Protein AF-A0A7K7L7P6-F1 (afdb_monomer)

pLDDT: mean 83.03, std 21.01, range [27.97, 97.69]

Nearest PDB structures (foldseek):
  4c9y-assembly2_B  TM=9.938E-01  e=4.417E-17  Homo sapiens
  4ca0-assembly2_B  TM=9.822E-01  e=4.046E-16  Homo sapiens
  2lyc-assembly1_A  TM=7.416E-01  e=4.344E-07  Caenorhabditis elegans
  2l01-assembly1_B  TM=5.609E-01  e=3.946E-01  Phocaeicola vulgatus ATCC 8482
  7zs9-assembly1_2  TM=3.913E-01  e=2.268E-01  Saccharomyces cerevisiae

Mean predicted aligned error: 15.28 Å

Secondary structure (DSSP, 8-state):
-HHHHHHHHHHHHHHHHHHS--TTSPPPP-----------------------------------PPPPPHHHHHHS-HHHHTT--HHHHHHHHHHHHHHHHHHHHHHHS-GGG--HHHHHHHHHHHHH--GGGTT--EEEHHHHHHH-----SHHHHHHHHHHHHTTSEEEEEETTEEEEEE-

Organism: NCBI:txid75869

Structure (mmCIF, N/CA/C/O backbone):
data_AF-A0A7K7L7P6-F1
#
_entry.id   AF-A0A7K7L7P6-F1
#
loop_
_atom_site.group_PDB
_atom_site.id
_atom_site.type_symbol
_atom_site.label_atom_id
_atom_site.label_alt_id
_atom_site.label_comp_id
_atom_site.label_asym_id
_atom_site.label_entity_id
_atom_site.label_seq_id
_atom_site.pdbx_PDB_ins_code
_atom_site.Cartn_x
_atom_site.Cartn_y
_atom_site.Cartn_z
_atom_site.occupancy
_atom_site.B_iso_or_equiv
_atom_site.auth_seq_id
_atom_site.auth_comp_id
_atom_site.auth_asym_id
_atom_site.auth_atom_id
_atom_site.pdbx_PDB_model_num
ATOM 1 N N . GLN A 1 1 ? -10.669 -6.833 -73.070 1.00 61.66 1 GLN A N 1
ATOM 2 C CA . GLN A 1 1 ? -11.888 -6.367 -72.368 1.00 61.66 1 GLN A CA 1
ATOM 3 C C . GLN A 1 1 ? -11.996 -6.903 -70.938 1.00 61.66 1 GLN A C 1
ATOM 5 O O . GLN A 1 1 ? -12.474 -6.163 -70.093 1.00 61.66 1 GLN A O 1
ATOM 10 N N . GLU A 1 2 ? -11.542 -8.123 -70.623 1.00 71.12 2 GLU A N 1
ATOM 11 C CA . GLU A 1 2 ? -11.641 -8.659 -69.248 1.00 71.12 2 GLU A CA 1
ATOM 12 C C . GLU A 1 2 ? -10.741 -7.953 -68.221 1.00 71.12 2 GLU A C 1
ATOM 14 O O . GLU A 1 2 ? -11.211 -7.625 -67.138 1.00 71.12 2 GLU A O 1
ATOM 19 N N . LEU A 1 3 ? -9.502 -7.613 -68.595 1.00 71.69 3 LEU A N 1
ATOM 20 C CA . LEU A 1 3 ? -8.557 -6.861 -67.747 1.00 71.69 3 LEU A CA 1
ATOM 21 C C . LEU A 1 3 ? -9.074 -5.484 -67.300 1.00 71.69 3 LEU A C 1
ATOM 23 O O . LEU A 1 3 ? -8.732 -5.001 -66.227 1.00 71.69 3 LEU A O 1
ATOM 27 N N . GLN A 1 4 ? -9.900 -4.840 -68.125 1.00 79.38 4 GLN A N 1
ATOM 28 C CA . GLN A 1 4 ? -10.464 -3.532 -67.799 1.00 79.38 4 GLN A CA 1
ATOM 29 C C . GLN A 1 4 ? -11.621 -3.666 -66.801 1.00 79.38 4 GLN A C 1
ATOM 31 O O . GLN A 1 4 ? -11.696 -2.917 -65.834 1.00 79.38 4 GLN A O 1
ATOM 36 N N . LYS A 1 5 ? -12.450 -4.704 -66.968 1.00 82.69 5 LYS A N 1
ATOM 37 C CA . LYS A 1 5 ? -13.540 -5.026 -66.039 1.00 82.69 5 LYS A CA 1
ATOM 38 C C . LYS A 1 5 ? -13.032 -5.471 -64.665 1.00 82.69 5 LYS A C 1
ATOM 40 O O . LYS A 1 5 ? -13.702 -5.207 -63.671 1.00 82.69 5 LYS A O 1
ATOM 45 N N . SER A 1 6 ? -11.885 -6.153 -64.592 1.00 79.88 6 SER A N 1
ATOM 46 C CA . SER A 1 6 ? -11.277 -6.503 -63.302 1.00 79.88 6 SER A CA 1
ATOM 47 C C . SER A 1 6 ? -10.736 -5.263 -62.591 1.00 79.88 6 SER A C 1
ATOM 49 O O . SER A 1 6 ? -11.052 -5.058 -61.428 1.00 79.88 6 SER A O 1
ATOM 51 N N . ALA A 1 7 ? -10.029 -4.383 -63.307 1.00 88.75 7 ALA A N 1
ATOM 52 C CA . ALA A 1 7 ? -9.485 -3.157 -62.724 1.00 88.75 7 ALA A CA 1
ATOM 53 C C . ALA A 1 7 ? -10.579 -2.224 -62.170 1.00 88.75 7 ALA A C 1
ATOM 55 O O . ALA A 1 7 ? -10.426 -1.661 -61.087 1.00 88.75 7 ALA A O 1
ATOM 56 N N . GLU A 1 8 ? -11.703 -2.090 -62.879 1.00 89.44 8 GLU A N 1
ATOM 57 C CA . GLU A 1 8 ? -12.852 -1.296 -62.423 1.00 89.44 8 GLU A CA 1
ATOM 58 C C . GLU A 1 8 ? -13.500 -1.886 -61.161 1.00 89.44 8 GLU A C 1
ATOM 60 O O . GLU A 1 8 ? -13.877 -1.147 -60.247 1.00 89.44 8 GLU A O 1
ATOM 65 N N . ARG A 1 9 ? -13.592 -3.219 -61.077 1.00 86.25 9 ARG A N 1
ATOM 66 C CA . ARG A 1 9 ? -14.125 -3.911 -59.898 1.00 86.25 9 ARG A CA 1
ATOM 67 C C . ARG A 1 9 ? -13.229 -3.702 -58.681 1.00 86.25 9 ARG A C 1
ATOM 69 O O . ARG A 1 9 ? -13.732 -3.311 -57.631 1.00 86.25 9 ARG A O 1
ATOM 76 N N . ASP A 1 10 ? -11.924 -3.881 -58.851 1.00 88.88 10 ASP A N 1
ATOM 77 C CA . ASP A 1 10 ? -10.941 -3.709 -57.780 1.00 88.88 10 ASP A CA 1
ATOM 78 C C . ASP A 1 10 ? -10.928 -2.256 -57.274 1.00 88.88 10 ASP A C 1
ATOM 80 O O . ASP A 1 10 ? -10.823 -1.996 -56.074 1.00 88.88 10 ASP A O 1
ATOM 84 N N . GLN A 1 11 ? -11.100 -1.282 -58.177 1.00 90.19 11 GLN A N 1
ATOM 85 C CA . GLN A 1 11 ? -11.196 0.130 -57.810 1.00 90.19 11 GLN A CA 1
ATOM 86 C C . GLN A 1 11 ? -12.472 0.437 -57.015 1.00 90.19 11 GLN A C 1
ATOM 88 O O . GLN A 1 11 ? -12.417 1.178 -56.029 1.00 90.19 11 GLN A O 1
ATOM 93 N N . SER A 1 12 ? -13.608 -0.130 -57.426 1.00 88.44 12 SER A N 1
ATOM 94 C CA . SER A 1 12 ? -14.882 0.026 -56.720 1.00 88.44 12 SER A CA 1
ATOM 95 C C . SER A 1 12 ? -14.831 -0.602 -55.323 1.00 88.44 12 SER A C 1
ATOM 97 O O . SER A 1 12 ? -15.249 0.022 -54.346 1.00 88.44 12 SER A O 1
ATOM 99 N N . GLU A 1 13 ? -14.233 -1.787 -55.197 1.00 91.38 13 GLU A N 1
ATOM 100 C CA . GLU A 1 13 ? -14.046 -2.467 -53.914 1.00 91.38 13 GLU A CA 1
ATOM 101 C C . GLU A 1 13 ? -13.122 -1.672 -52.978 1.00 91.38 13 GLU A C 1
ATOM 103 O O . GLU A 1 13 ? -13.439 -1.460 -51.804 1.00 91.38 13 GLU A O 1
ATOM 108 N N . ALA A 1 14 ? -12.021 -1.132 -53.509 1.00 89.12 14 ALA A N 1
ATOM 109 C CA . ALA A 1 14 ? -11.112 -0.284 -52.746 1.00 89.12 14 ALA A CA 1
ATOM 110 C C . ALA A 1 14 ? -11.791 1.000 -52.235 1.00 89.12 14 ALA A C 1
ATOM 112 O O . ALA A 1 14 ? -11.499 1.445 -51.123 1.00 89.12 14 ALA A O 1
ATOM 113 N N . GLN A 1 15 ? -12.696 1.605 -53.011 1.00 89.75 15 GLN A N 1
ATOM 114 C CA . GLN A 1 15 ? -13.475 2.765 -52.561 1.00 89.75 15 GLN A CA 1
ATOM 115 C C . GLN A 1 15 ? -14.450 2.386 -51.442 1.00 89.75 15 GLN A C 1
ATOM 117 O O . GLN A 1 15 ? -14.442 3.025 -50.389 1.00 89.75 15 GLN A O 1
ATOM 122 N N . HIS A 1 16 ? -15.199 1.297 -51.615 1.00 92.75 16 HIS A N 1
ATOM 123 C CA . HIS A 1 16 ? -16.165 0.821 -50.626 1.00 92.75 16 HIS A CA 1
ATOM 124 C C . HIS A 1 16 ? -15.517 0.538 -49.260 1.00 92.75 16 HIS A C 1
ATOM 126 O O . HIS A 1 16 ? -16.044 0.934 -48.217 1.00 92.75 16 HIS A O 1
ATOM 132 N N . LEU A 1 17 ? -14.338 -0.092 -49.248 1.00 86.62 17 LEU A N 1
ATOM 133 C CA . LEU A 1 17 ? -13.592 -0.362 -48.015 1.00 86.62 17 LEU A CA 1
ATOM 134 C C . LEU A 1 17 ? -13.078 0.914 -47.335 1.00 86.62 17 LEU A C 1
ATOM 136 O O . LEU A 1 17 ? -13.006 0.959 -46.109 1.00 86.62 17 LEU A O 1
ATOM 140 N N . ARG A 1 18 ? -12.734 1.957 -48.105 1.00 81.38 18 ARG A N 1
ATOM 141 C CA . ARG A 1 18 ? -12.290 3.251 -47.552 1.00 81.38 18 ARG A CA 1
ATOM 142 C C . ARG A 1 18 ? -13.424 4.024 -46.892 1.00 81.38 18 ARG A C 1
ATOM 144 O O . ARG A 1 18 ? -13.173 4.737 -45.925 1.00 81.38 18 ARG A O 1
ATOM 151 N N . GLU A 1 19 ? -14.639 3.891 -47.406 1.00 85.31 19 GLU A N 1
ATOM 152 C CA . GLU A 1 19 ? -15.820 4.582 -46.882 1.00 85.31 19 GLU A CA 1
ATOM 153 C C . GLU A 1 19 ? -16.427 3.865 -45.666 1.00 85.31 19 GLU A C 1
ATOM 155 O O . GLU A 1 19 ? -17.005 4.515 -44.799 1.00 85.31 19 GLU A O 1
ATOM 160 N N . ASN A 1 20 ? -16.219 2.549 -45.541 1.00 85.88 20 ASN A N 1
ATOM 161 C CA . ASN A 1 20 ? -16.803 1.712 -44.485 1.00 85.88 20 ASN A CA 1
ATOM 162 C C . ASN A 1 20 ? -15.789 1.271 -43.412 1.00 85.88 20 ASN A C 1
ATOM 164 O O . ASN A 1 20 ? -15.851 0.149 -42.906 1.00 85.88 20 ASN A O 1
ATOM 168 N N . ILE A 1 21 ? -14.840 2.138 -43.047 1.00 82.12 21 ILE A N 1
ATOM 169 C CA . ILE A 1 21 ? -13.850 1.824 -42.004 1.00 82.12 21 ILE A CA 1
ATOM 170 C C . ILE A 1 21 ? -14.504 1.912 -40.609 1.00 82.12 21 ILE A C 1
ATOM 172 O O . ILE A 1 21 ? -14.996 2.980 -40.234 1.00 82.12 21 ILE A O 1
ATOM 176 N N . PRO A 1 22 ? -14.469 0.844 -39.788 1.00 79.44 22 PRO A N 1
ATOM 177 C CA . PRO A 1 22 ? -15.046 0.867 -38.446 1.00 79.44 22 PRO A CA 1
ATOM 178 C C . PRO A 1 22 ? -14.344 1.853 -37.501 1.00 79.44 22 PRO A C 1
ATOM 180 O O . PRO A 1 22 ? -13.117 1.933 -37.451 1.00 79.44 22 PRO A O 1
ATOM 183 N N . LEU A 1 23 ? -15.127 2.543 -36.665 1.00 71.31 23 LEU A N 1
ATOM 184 C CA . LEU A 1 23 ? -14.662 3.616 -35.765 1.00 71.31 23 LEU A CA 1
ATOM 185 C C . LEU A 1 23 ? -13.658 3.176 -34.680 1.00 71.31 23 LEU A C 1
ATOM 187 O O . LEU A 1 23 ? -13.043 4.023 -34.037 1.00 71.31 23 LEU A O 1
ATOM 191 N N . HIS A 1 24 ? -13.487 1.871 -34.473 1.00 75.38 24 HIS A N 1
ATOM 192 C CA . HIS A 1 24 ? -12.578 1.288 -33.483 1.00 75.38 24 HIS A CA 1
ATOM 193 C C . HIS A 1 24 ? -11.243 0.812 -34.083 1.00 75.38 24 HIS A C 1
ATOM 195 O O . HIS A 1 24 ? -10.405 0.289 -33.349 1.00 75.38 24 HIS A O 1
ATOM 201 N N . LEU A 1 25 ? -11.020 0.989 -35.394 1.00 72.56 25 LEU A N 1
ATOM 202 C CA . LEU A 1 25 ? -9.722 0.708 -36.005 1.00 72.56 25 LEU A CA 1
ATOM 203 C C . LEU A 1 25 ? -8.745 1.887 -35.814 1.00 72.56 25 LEU A C 1
ATOM 205 O O . LEU A 1 25 ? -9.123 3.048 -36.002 1.00 72.56 25 LEU A O 1
ATOM 209 N N . PRO A 1 26 ? -7.465 1.622 -35.491 1.00 65.19 26 PRO A N 1
ATOM 210 C CA . PRO A 1 26 ? -6.442 2.659 -35.423 1.00 65.19 26 PRO A CA 1
ATOM 211 C C . PRO A 1 26 ? -6.236 3.303 -36.803 1.00 65.19 26 PRO A C 1
ATOM 213 O O . PRO A 1 26 ? -6.001 2.617 -37.798 1.00 65.19 26 PRO A O 1
ATOM 216 N N . LYS A 1 27 ? -6.333 4.637 -36.869 1.00 66.94 27 LYS A N 1
ATOM 217 C CA . LYS A 1 27 ? -6.204 5.401 -38.120 1.00 66.94 27 LYS A CA 1
ATOM 218 C C . LYS A 1 27 ? -4.798 5.216 -38.715 1.00 66.94 27 LYS A C 1
ATOM 220 O O . LYS A 1 27 ? -3.824 5.478 -38.007 1.00 66.94 27 LYS A O 1
ATOM 225 N N . PRO A 1 28 ? -4.659 4.836 -40.000 1.00 52.44 28 PRO A N 1
ATOM 226 C CA . PRO A 1 28 ? -3.357 4.779 -40.650 1.00 52.44 28 PRO A CA 1
ATOM 227 C C . PRO A 1 28 ? -2.778 6.191 -40.777 1.00 52.44 28 PRO A C 1
ATOM 229 O O . PRO A 1 28 ? -3.335 7.054 -41.459 1.00 52.44 28 PRO A O 1
ATOM 232 N N . THR A 1 29 ? -1.654 6.439 -40.114 1.00 48.66 29 THR A N 1
ATOM 233 C CA . THR A 1 29 ? -0.853 7.650 -40.302 1.00 48.66 29 THR A CA 1
ATOM 234 C C . THR A 1 29 ? -0.327 7.660 -41.737 1.00 48.66 29 THR A C 1
ATOM 236 O O . THR A 1 29 ? 0.337 6.713 -42.151 1.00 48.66 29 THR A O 1
ATOM 239 N N . ARG A 1 30 ? -0.614 8.724 -42.501 1.00 53.72 30 ARG A N 1
ATOM 240 C CA . ARG A 1 30 ? -0.043 8.984 -43.836 1.00 53.72 30 ARG A CA 1
ATOM 241 C C . ARG A 1 30 ? 1.484 9.113 -43.732 1.00 53.72 30 ARG A C 1
ATOM 243 O O . ARG A 1 30 ? 2.027 10.201 -43.598 1.00 53.72 30 ARG A O 1
ATOM 250 N N . SER A 1 31 ? 2.173 7.991 -43.786 1.00 50.47 31 SER A N 1
ATOM 251 C CA . SER A 1 31 ? 3.588 7.883 -44.109 1.00 50.47 31 SER A CA 1
ATOM 252 C C . SER A 1 31 ? 3.681 6.739 -45.107 1.00 50.47 31 SER A C 1
ATOM 254 O O . SER A 1 31 ? 2.950 5.765 -44.954 1.00 50.47 31 SER A O 1
ATOM 256 N N . CYS A 1 32 ? 4.544 6.861 -46.112 1.00 35.28 32 CYS A N 1
ATOM 257 C CA . CYS A 1 32 ? 4.649 6.008 -47.307 1.00 35.28 32 CYS A CA 1
ATOM 258 C C . CYS A 1 32 ? 3.800 6.468 -48.510 1.00 35.28 32 CYS A C 1
ATOM 260 O O . CYS A 1 32 ? 2.905 5.767 -48.970 1.00 35.28 32 CYS A O 1
ATOM 262 N N . ILE A 1 33 ? 4.156 7.615 -49.094 1.00 37.44 33 ILE A N 1
ATOM 263 C CA . ILE A 1 33 ? 4.265 7.684 -50.558 1.00 37.44 33 ILE A CA 1
ATOM 264 C C . ILE A 1 33 ? 5.734 7.990 -50.839 1.00 37.44 33 ILE A C 1
ATOM 266 O O . ILE A 1 33 ? 6.186 9.117 -50.664 1.00 37.44 33 ILE A O 1
ATOM 270 N N . ALA A 1 34 ? 6.488 6.950 -51.188 1.00 39.81 34 ALA A N 1
ATOM 271 C CA . ALA A 1 34 ? 7.803 7.078 -51.792 1.00 39.81 34 ALA A CA 1
ATOM 272 C C . ALA A 1 34 ? 7.630 6.960 -53.312 1.00 39.81 34 ALA A C 1
ATOM 274 O O . ALA A 1 34 ? 7.117 5.957 -53.803 1.00 39.81 34 ALA A O 1
ATOM 275 N N . GLY A 1 35 ? 8.065 7.992 -54.031 1.00 30.09 35 GLY A N 1
ATOM 276 C CA . GLY A 1 35 ? 8.330 8.007 -55.469 1.00 30.09 35 GLY A CA 1
ATOM 277 C C . GLY A 1 35 ? 9.543 8.923 -55.727 1.00 30.09 35 GLY A C 1
ATOM 278 O O . GLY A 1 35 ? 9.744 9.846 -54.936 1.00 30.09 35 GLY A O 1
ATOM 279 N N . PRO A 1 36 ? 10.405 8.647 -56.726 1.00 43.25 36 PRO A N 1
ATOM 280 C CA . PRO A 1 36 ? 11.837 8.943 -56.632 1.00 43.25 36 PRO A CA 1
ATOM 281 C C . PRO A 1 36 ? 12.323 10.181 -57.416 1.00 43.25 36 PRO A C 1
ATOM 283 O O . PRO A 1 36 ? 11.676 10.632 -58.354 1.00 43.25 36 PRO A O 1
ATOM 286 N N . ALA A 1 37 ? 13.559 10.580 -57.077 1.00 29.70 37 ALA A N 1
ATOM 287 C CA . ALA A 1 37 ? 14.566 11.303 -57.875 1.00 29.70 37 ALA A CA 1
ATOM 288 C C . ALA A 1 37 ? 14.512 12.845 -57.976 1.00 29.70 37 ALA A C 1
ATOM 290 O O . ALA A 1 37 ? 13.698 13.408 -58.692 1.00 29.70 37 ALA A O 1
ATOM 291 N N . ALA A 1 38 ? 15.522 13.501 -57.383 1.00 30.23 38 ALA A N 1
ATOM 292 C CA . ALA A 1 38 ? 16.401 14.473 -58.055 1.00 30.23 38 ALA A CA 1
ATOM 293 C C . ALA A 1 38 ? 17.599 14.814 -57.144 1.00 30.23 38 ALA A C 1
ATOM 295 O O . ALA A 1 38 ? 17.430 15.131 -55.969 1.00 30.23 38 ALA A O 1
ATOM 296 N N . LYS A 1 39 ? 18.814 14.707 -57.689 1.00 31.75 39 LYS A N 1
ATOM 297 C CA . LYS A 1 39 ? 20.073 15.137 -57.065 1.00 31.75 39 LYS A CA 1
ATOM 298 C C . LYS A 1 39 ? 20.192 16.662 -57.145 1.00 31.75 39 LYS A C 1
ATOM 300 O O . LYS A 1 39 ? 19.868 17.214 -58.190 1.00 31.75 39 LYS A O 1
ATOM 305 N N . SER A 1 40 ? 20.771 17.292 -56.124 1.00 29.98 40 SER A N 1
ATOM 306 C CA . SER A 1 40 ? 21.719 18.394 -56.325 1.00 29.98 40 SER A CA 1
ATOM 307 C C . SER A 1 40 ? 22.577 18.581 -55.075 1.00 29.98 40 SER A C 1
ATOM 309 O O . SER A 1 40 ? 22.069 18.638 -53.957 1.00 29.98 40 SER A O 1
ATOM 311 N N . GLU A 1 41 ? 23.885 18.598 -55.300 1.00 28.75 41 GLU A N 1
ATOM 312 C CA . GLU A 1 41 ? 24.940 18.963 -54.357 1.00 28.75 41 GLU A CA 1
ATOM 313 C C . GLU A 1 41 ? 24.833 20.462 -54.016 1.00 28.75 41 GLU A C 1
ATOM 315 O O . GLU A 1 41 ? 24.456 21.243 -54.888 1.00 28.75 41 GLU A O 1
ATOM 320 N N . ASP A 1 42 ? 25.126 20.871 -52.775 1.00 27.97 42 ASP A N 1
ATOM 321 C CA . ASP A 1 42 ? 26.335 21.652 -52.446 1.00 27.97 42 ASP A CA 1
ATOM 322 C C . ASP A 1 42 ? 26.352 22.164 -50.978 1.00 27.97 42 ASP A C 1
ATOM 324 O O . ASP A 1 42 ? 25.345 22.580 -50.412 1.00 27.97 42 ASP A O 1
ATOM 328 N N . GLN A 1 43 ? 27.550 22.071 -50.396 1.00 31.91 43 GLN A N 1
ATOM 329 C CA . GLN A 1 43 ? 28.199 22.777 -49.274 1.00 31.91 43 GLN A CA 1
ATOM 330 C C . GLN A 1 43 ? 27.479 23.261 -47.983 1.00 31.91 43 GLN A C 1
ATOM 332 O O . GLN A 1 43 ? 26.721 24.221 -47.936 1.00 31.91 43 GLN A O 1
ATOM 337 N N . THR A 1 44 ? 27.963 22.682 -46.873 1.00 28.22 44 THR A N 1
ATOM 338 C CA . THR A 1 44 ? 28.693 23.332 -45.755 1.00 28.22 44 THR A CA 1
ATOM 339 C C . THR A 1 44 ? 28.148 24.621 -45.114 1.00 28.22 44 THR A C 1
ATOM 341 O O . THR A 1 44 ? 28.460 25.721 -45.553 1.00 28.22 44 THR A O 1
ATOM 344 N N . LYS A 1 45 ? 27.587 24.501 -43.900 1.00 29.67 45 LYS A N 1
ATOM 345 C CA . LYS A 1 45 ? 28.163 25.101 -42.673 1.00 29.67 45 LYS A CA 1
ATOM 346 C C . LYS A 1 45 ? 27.388 24.673 -41.427 1.00 29.67 45 LYS A C 1
ATOM 348 O O . LYS A 1 45 ? 26.164 24.663 -41.404 1.00 29.67 45 LYS A O 1
ATOM 353 N N . ALA A 1 46 ? 28.149 24.332 -40.393 1.00 41.00 46 ALA A N 1
ATOM 354 C CA . ALA A 1 46 ? 27.672 23.985 -39.067 1.00 41.00 46 ALA A CA 1
ATOM 355 C C . ALA A 1 46 ? 26.831 25.114 -38.450 1.00 41.00 46 ALA A C 1
ATOM 357 O O . ALA A 1 46 ? 27.322 26.224 -38.248 1.00 41.00 46 ALA A O 1
ATOM 358 N N . ALA A 1 47 ? 25.591 24.786 -38.107 1.00 33.75 47 ALA A N 1
ATOM 359 C CA . ALA A 1 47 ? 24.807 25.463 -37.092 1.00 33.75 47 ALA A CA 1
ATOM 360 C C . ALA A 1 47 ? 24.021 24.380 -36.341 1.00 33.75 47 ALA A C 1
ATOM 362 O O . ALA A 1 47 ? 23.349 23.548 -36.951 1.00 33.75 47 ALA A O 1
ATOM 363 N N . GLU A 1 48 ? 24.205 24.353 -35.025 1.00 40.22 48 GLU A N 1
ATOM 364 C CA . GLU A 1 48 ? 23.471 23.545 -34.049 1.00 40.22 48 GLU A CA 1
ATOM 365 C C . GLU A 1 48 ? 21.967 23.477 -34.377 1.00 40.22 48 GLU A C 1
ATOM 367 O O . GLU A 1 48 ? 21.330 24.529 -34.469 1.00 40.22 48 GLU A O 1
ATOM 372 N N . PRO A 1 49 ? 21.352 22.286 -34.512 1.00 32.88 49 PRO A N 1
ATOM 373 C CA . PRO A 1 49 ? 19.910 22.193 -34.468 1.00 32.88 49 PRO A CA 1
ATOM 374 C C . PRO A 1 49 ? 19.494 22.065 -33.006 1.00 32.88 49 PRO A C 1
ATOM 376 O O . PRO A 1 49 ? 19.816 21.097 -32.310 1.00 32.88 49 PRO A O 1
ATOM 379 N N . GLU A 1 50 ? 18.772 23.088 -32.569 1.00 36.84 50 GLU A N 1
ATOM 380 C CA . GLU A 1 50 ? 18.061 23.157 -31.310 1.00 36.84 50 GLU A CA 1
ATOM 381 C C . GLU A 1 50 ? 17.431 21.816 -30.936 1.00 36.84 50 GLU A C 1
ATOM 383 O O . GLU A 1 50 ? 16.763 21.141 -31.726 1.00 36.84 50 GLU A O 1
ATOM 388 N N . HIS A 1 51 ? 17.661 21.446 -29.681 1.00 39.19 51 HIS A N 1
ATOM 389 C CA . HIS A 1 51 ? 17.171 20.240 -29.051 1.00 39.19 51 HIS A CA 1
ATOM 390 C C . HIS A 1 51 ? 15.633 20.228 -29.100 1.00 39.19 51 HIS A C 1
ATOM 392 O O . HIS A 1 51 ? 14.955 20.744 -28.209 1.00 39.19 51 HIS A O 1
ATOM 398 N N . ALA A 1 52 ? 15.078 19.631 -30.157 1.00 42.44 52 ALA A N 1
ATOM 399 C CA . ALA A 1 52 ? 13.649 19.431 -30.319 1.00 42.44 52 ALA A CA 1
ATOM 400 C C . ALA A 1 52 ? 13.114 18.722 -29.069 1.00 42.44 52 ALA A C 1
ATOM 402 O O . ALA A 1 52 ? 13.487 17.587 -28.741 1.00 42.44 52 ALA A O 1
ATOM 403 N N . LYS A 1 53 ? 12.283 19.455 -28.326 1.00 49.28 53 LYS A N 1
ATOM 404 C CA . LYS A 1 53 ? 11.636 19.013 -27.096 1.00 49.28 53 LYS A CA 1
ATOM 405 C C . LYS A 1 53 ? 10.873 17.726 -27.401 1.00 49.28 53 LYS A C 1
ATOM 407 O O . LYS A 1 53 ? 9.885 17.731 -28.130 1.00 49.28 53 LYS A O 1
ATOM 412 N N . LYS A 1 54 ? 11.361 16.612 -26.846 1.00 50.34 54 LYS A N 1
ATOM 413 C CA . LYS A 1 54 ? 10.640 15.333 -26.815 1.00 50.34 54 LYS A CA 1
ATOM 414 C C . LYS A 1 54 ? 9.236 15.582 -26.249 1.00 50.34 54 LYS A C 1
ATOM 416 O O . LYS A 1 54 ? 9.125 16.369 -25.307 1.00 50.34 54 LYS A O 1
ATOM 421 N N . PRO A 1 55 ? 8.193 14.910 -26.769 1.00 42.97 55 PRO A N 1
ATOM 422 C CA . PRO A 1 55 ? 6.846 15.074 -26.249 1.00 42.97 55 PRO A CA 1
ATOM 423 C C . PRO A 1 55 ? 6.872 14.731 -24.762 1.00 42.97 55 PRO A C 1
ATOM 425 O O . PRO A 1 55 ? 7.399 13.683 -24.367 1.00 42.97 55 PRO A O 1
ATOM 428 N N . ALA A 1 56 ? 6.386 15.666 -23.944 1.00 48.72 56 ALA A N 1
ATOM 429 C CA . ALA A 1 56 ? 6.237 15.483 -22.514 1.00 48.72 56 ALA A CA 1
ATOM 430 C C . ALA A 1 56 ? 5.453 14.186 -22.310 1.00 48.72 56 ALA A C 1
ATOM 432 O O . ALA A 1 56 ? 4.305 14.074 -22.733 1.00 48.72 56 ALA A O 1
ATOM 433 N N . LYS A 1 57 ? 6.113 13.167 -21.752 1.00 58.66 57 LYS A N 1
ATOM 434 C CA . LYS A 1 57 ? 5.441 11.921 -21.401 1.00 58.66 57 LYS A CA 1
ATOM 435 C C . LYS A 1 57 ? 4.330 12.292 -20.440 1.00 58.66 57 LYS A C 1
ATOM 437 O O . LYS A 1 57 ? 4.624 12.844 -19.381 1.00 58.66 57 LYS A O 1
ATOM 442 N N . GLU A 1 58 ? 3.096 11.997 -20.823 1.00 53.41 58 GLU A N 1
ATOM 443 C CA . GLU A 1 58 ? 1.963 12.094 -19.917 1.00 53.41 58 GLU A CA 1
ATOM 444 C C . GLU A 1 58 ? 2.338 11.411 -18.594 1.00 53.41 58 GLU A C 1
ATOM 446 O O . GLU A 1 58 ? 2.950 10.329 -18.613 1.00 53.41 58 GLU A O 1
ATOM 451 N N . PRO A 1 59 ? 2.069 12.054 -17.445 1.00 58.34 59 PRO A N 1
ATOM 452 C CA . PRO A 1 59 ? 2.377 11.470 -16.155 1.00 58.34 59 PRO A CA 1
ATOM 453 C C . PRO A 1 59 ? 1.583 10.172 -16.039 1.00 58.34 59 PRO A C 1
ATOM 455 O O . PRO A 1 59 ? 0.360 10.176 -15.931 1.00 58.34 59 PRO A O 1
ATOM 458 N N . ARG A 1 60 ? 2.287 9.040 -16.118 1.00 76.75 60 ARG A N 1
ATOM 459 C CA . ARG A 1 60 ? 1.674 7.726 -15.948 1.00 76.75 60 ARG A CA 1
ATOM 460 C C . ARG A 1 60 ? 1.109 7.664 -14.535 1.00 76.75 60 ARG A C 1
ATOM 462 O O . ARG A 1 60 ? 1.877 7.669 -13.573 1.00 76.75 60 ARG A O 1
ATOM 469 N N . PHE A 1 61 ? -0.216 7.648 -14.442 1.00 85.94 61 PHE A N 1
ATOM 470 C CA . PHE A 1 61 ? -0.941 7.626 -13.181 1.00 85.94 61 PHE A CA 1
ATOM 471 C C . PHE A 1 61 ? -0.577 6.369 -12.381 1.00 85.94 61 PHE A C 1
ATOM 473 O O . PHE A 1 61 ? -0.526 5.266 -12.931 1.00 85.94 61 PHE A O 1
ATOM 480 N N . ILE A 1 62 ? -0.295 6.549 -11.092 1.00 91.31 62 ILE A N 1
ATOM 481 C CA . ILE A 1 62 ? -0.051 5.465 -10.141 1.00 91.31 62 ILE A CA 1
ATOM 482 C C . ILE A 1 62 ? -1.219 5.487 -9.163 1.00 91.31 62 ILE A C 1
ATOM 484 O O . ILE A 1 62 ? -1.497 6.524 -8.568 1.00 91.31 62 ILE A O 1
ATOM 488 N N . LYS A 1 63 ? -1.910 4.356 -9.019 1.00 92.12 63 LYS A N 1
ATOM 489 C CA . LYS A 1 63 ? -3.017 4.237 -8.071 1.00 92.12 63 LYS A CA 1
ATOM 490 C C . LYS A 1 63 ? -2.476 4.206 -6.643 1.00 92.12 63 LYS A C 1
ATOM 492 O O . LYS A 1 63 ? -1.568 3.435 -6.341 1.00 92.12 63 LYS A O 1
ATOM 497 N N . GLU A 1 64 ? -3.070 5.011 -5.775 1.00 94.75 64 GLU A N 1
ATOM 498 C CA . GLU A 1 64 ? -2.744 5.096 -4.352 1.00 94.75 64 GLU A CA 1
ATOM 499 C C . GLU A 1 64 ? -3.987 4.780 -3.518 1.00 94.75 64 GLU A C 1
ATOM 501 O O . GLU A 1 64 ? -5.105 5.111 -3.913 1.00 94.75 64 GLU A O 1
ATOM 506 N N . ALA A 1 65 ? -3.798 4.149 -2.358 1.00 93.94 65 ALA A N 1
ATOM 507 C CA . ALA A 1 65 ? -4.881 3.912 -1.417 1.00 93.94 65 ALA A CA 1
ATOM 508 C C . ALA A 1 65 ? -5.275 5.234 -0.750 1.00 93.94 65 ALA A C 1
ATOM 510 O O . ALA A 1 65 ? -4.430 5.936 -0.187 1.00 93.94 65 ALA A O 1
ATOM 511 N N . SER A 1 66 ? -6.565 5.562 -0.757 1.00 95.81 66 SER A N 1
ATOM 512 C CA . SER A 1 66 ? -7.070 6.696 0.016 1.00 95.81 66 SER A CA 1
ATOM 513 C C . SER A 1 66 ? -6.867 6.458 1.511 1.00 95.81 66 SER A C 1
ATOM 515 O O . SER A 1 66 ? -7.011 5.333 2.000 1.00 95.81 66 SER A O 1
ATOM 517 N N . LEU A 1 67 ? -6.577 7.528 2.252 1.00 96.62 67 LEU A N 1
ATOM 518 C CA . LEU A 1 67 ? -6.554 7.472 3.711 1.00 96.62 67 LEU A CA 1
ATOM 519 C C . LEU A 1 67 ? -7.931 7.052 4.246 1.00 96.62 67 LEU A C 1
ATOM 521 O O . LEU A 1 67 ? -8.958 7.209 3.578 1.00 96.62 67 LEU A O 1
ATOM 525 N N . ILE A 1 68 ? -7.933 6.469 5.437 1.00 96.69 68 ILE A N 1
ATOM 526 C CA . ILE A 1 68 ? -9.153 6.177 6.183 1.00 96.69 68 ILE A CA 1
ATOM 527 C C . ILE A 1 68 ? -9.635 7.484 6.801 1.00 96.69 68 ILE A C 1
ATOM 529 O O . ILE A 1 68 ? -8.815 8.205 7.371 1.00 96.69 68 ILE A O 1
ATOM 533 N N . THR A 1 69 ? -10.926 7.789 6.682 1.00 97.31 69 THR A N 1
ATOM 534 C CA . THR A 1 69 ? -11.539 8.955 7.336 1.00 97.31 69 THR A CA 1
ATOM 535 C C . THR A 1 69 ? -11.903 8.653 8.790 1.00 97.31 69 THR A C 1
ATOM 537 O O . THR A 1 69 ? -11.903 7.496 9.223 1.00 97.31 69 THR A O 1
ATOM 540 N N . THR A 1 70 ? -12.195 9.687 9.580 1.00 96.06 70 THR A N 1
ATOM 541 C CA . THR A 1 70 ? -12.593 9.513 10.984 1.00 96.06 70 THR A CA 1
ATOM 542 C C . THR A 1 70 ? -13.860 8.664 11.093 1.00 96.06 70 THR A C 1
ATOM 544 O O . THR A 1 70 ? -13.920 7.754 11.915 1.00 96.06 70 THR A O 1
ATOM 547 N N . GLU A 1 71 ? -14.827 8.884 10.204 1.00 96.56 71 GLU A N 1
ATOM 548 C CA . GLU A 1 71 ? -16.102 8.163 10.165 1.00 96.56 71 GLU A CA 1
ATOM 549 C C . GLU A 1 71 ? -15.888 6.680 9.830 1.00 96.56 71 GLU A C 1
ATOM 551 O O . GLU A 1 71 ? -16.427 5.792 10.495 1.00 96.56 71 GLU A O 1
ATOM 556 N N . GLU A 1 72 ? -15.043 6.392 8.834 1.00 96.19 72 GLU A N 1
ATOM 557 C CA . GLU A 1 72 ? -14.666 5.020 8.493 1.00 96.19 72 GLU A CA 1
ATOM 558 C C . GLU A 1 72 ? -13.965 4.340 9.674 1.00 96.19 72 GLU A C 1
ATOM 560 O O . GLU A 1 72 ? -14.306 3.209 10.015 1.00 96.19 72 GLU A O 1
ATOM 565 N N . PHE A 1 73 ? -13.030 5.020 10.344 1.00 96.31 73 PHE A N 1
ATOM 566 C CA . PHE A 1 73 ? -12.336 4.482 11.516 1.00 96.31 73 PHE A CA 1
ATOM 567 C C . PHE A 1 73 ? -13.290 4.188 12.682 1.00 96.31 73 PHE A C 1
ATOM 569 O O . PHE A 1 73 ? -13.176 3.147 13.342 1.00 96.31 73 PHE A O 1
ATOM 576 N N . GLU A 1 74 ? -14.251 5.069 12.940 1.00 95.31 74 GLU A N 1
ATOM 577 C CA . GLU A 1 74 ? -15.269 4.859 13.967 1.00 95.31 74 GLU A CA 1
ATOM 578 C C . GLU A 1 74 ? -16.146 3.646 13.649 1.00 95.31 74 GLU A C 1
ATOM 580 O O . GLU A 1 74 ? -16.384 2.833 14.547 1.00 95.31 74 GLU A O 1
ATOM 585 N N . SER A 1 75 ? -16.497 3.450 12.373 1.00 95.81 75 SER A N 1
ATOM 586 C CA . SER A 1 75 ? -17.290 2.306 11.908 1.00 95.81 75 SER A CA 1
ATOM 587 C C . SER A 1 75 ? -16.586 0.946 12.039 1.00 95.81 75 SER A C 1
ATOM 589 O O . SER A 1 75 ? -17.257 -0.082 12.156 1.00 95.81 75 SER A O 1
ATOM 591 N N . VAL A 1 76 ? -15.243 0.910 12.080 1.00 95.75 76 VAL A N 1
ATOM 592 C CA . VAL A 1 76 ? -14.493 -0.348 12.247 1.00 95.75 76 VAL A CA 1
ATOM 593 C C . VAL A 1 76 ? -14.848 -0.996 13.596 1.00 95.75 76 VAL A C 1
ATOM 595 O O . VAL A 1 76 ? -14.741 -0.337 14.636 1.00 95.75 76 VAL A O 1
ATOM 598 N N . PRO A 1 77 ? -15.170 -2.303 13.645 1.00 96.38 77 PRO A N 1
ATOM 599 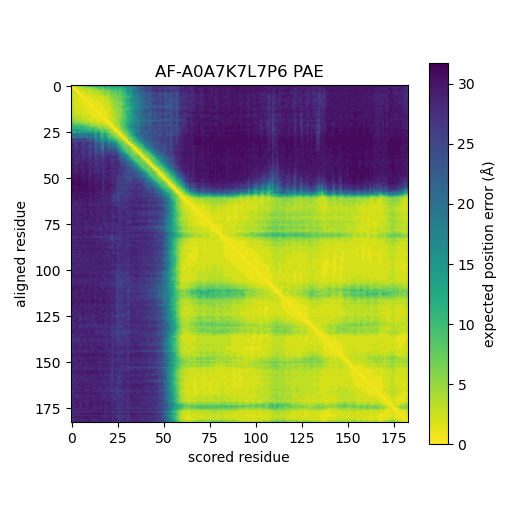C CA . PRO A 1 77 ? -15.466 -2.987 14.899 1.00 96.38 77 PRO A CA 1
ATOM 600 C C . PRO A 1 77 ? -14.330 -2.909 15.932 1.00 96.38 77 PRO A C 1
ATOM 602 O O . PRO A 1 77 ? -13.148 -3.074 15.611 1.00 96.38 77 PRO A O 1
ATOM 605 N N . ALA A 1 78 ? -14.684 -2.730 17.209 1.00 94.50 78 ALA A N 1
ATOM 606 C CA . ALA A 1 78 ? -13.719 -2.554 18.301 1.00 94.50 78 ALA A CA 1
ATOM 607 C C . ALA A 1 78 ? -12.710 -3.713 18.424 1.00 94.50 78 ALA A C 1
ATOM 609 O O . ALA A 1 78 ? -11.528 -3.478 18.679 1.00 94.50 78 ALA A O 1
ATOM 610 N N . TYR A 1 79 ? -13.143 -4.954 18.175 1.00 94.44 79 TYR A N 1
ATOM 611 C CA . TYR A 1 79 ? -12.261 -6.124 18.217 1.00 94.44 79 TYR A CA 1
ATOM 612 C C . TYR A 1 79 ? -11.183 -6.107 17.116 1.00 94.44 79 TYR A C 1
ATOM 614 O O . TYR A 1 79 ? -10.119 -6.694 17.304 1.00 94.44 79 TYR A O 1
ATOM 622 N N . MET A 1 80 ? -11.427 -5.427 15.986 1.00 93.75 80 MET A N 1
ATOM 623 C CA . MET A 1 80 ? -10.435 -5.251 14.918 1.00 93.75 80 MET A CA 1
ATOM 624 C C . MET A 1 80 ? -9.458 -4.124 15.249 1.00 93.75 80 MET A C 1
ATOM 626 O O . MET A 1 80 ? -8.252 -4.289 15.071 1.00 93.75 80 MET A O 1
ATOM 630 N N . LYS A 1 81 ? -9.972 -2.999 15.770 1.00 93.00 81 LYS A N 1
ATOM 631 C CA . LYS A 1 81 ? -9.158 -1.843 16.179 1.00 93.00 81 LYS A CA 1
ATOM 632 C C . LYS A 1 81 ? -8.197 -2.203 17.309 1.00 93.00 81 LYS A C 1
ATOM 634 O O . LYS A 1 81 ? -7.014 -1.862 17.266 1.00 93.00 81 LYS A O 1
ATOM 639 N N . GLY A 1 82 ? -8.683 -2.911 18.329 1.00 92.31 82 GLY A N 1
ATOM 640 C CA . GLY A 1 82 ? -7.910 -3.178 19.537 1.00 92.31 82 GLY A CA 1
ATOM 641 C C . GLY A 1 82 ? -7.416 -1.872 20.168 1.00 92.31 82 GLY A C 1
ATOM 642 O O . GLY A 1 82 ? -8.214 -1.053 20.602 1.00 92.31 82 GLY A O 1
ATOM 643 N N . ARG A 1 83 ? -6.091 -1.675 20.206 1.00 92.81 83 ARG A N 1
ATOM 644 C CA . ARG A 1 83 ? -5.442 -0.442 20.705 1.00 92.81 83 ARG A CA 1
ATOM 645 C C . ARG A 1 83 ? -4.836 0.421 19.587 1.00 92.81 83 ARG A C 1
ATOM 647 O O . ARG A 1 83 ? -4.010 1.284 19.871 1.00 92.81 83 ARG A O 1
ATOM 654 N N . LEU A 1 84 ? -5.151 0.129 18.324 1.00 95.56 84 LEU A N 1
ATOM 655 C CA . LEU A 1 84 ? -4.647 0.890 17.182 1.00 95.56 84 LEU A CA 1
ATOM 656 C C . LEU A 1 84 ? -5.378 2.227 17.090 1.00 95.56 84 LEU A C 1
ATOM 658 O O . LEU A 1 84 ? -6.603 2.279 17.186 1.00 95.56 84 LEU A O 1
ATOM 662 N N . THR A 1 85 ? -4.614 3.294 16.885 1.00 96.00 85 THR A N 1
ATOM 663 C CA . THR A 1 85 ? -5.162 4.637 16.688 1.00 96.00 85 THR A CA 1
ATOM 664 C C . THR A 1 85 ? -5.342 4.939 15.203 1.00 96.00 85 THR A C 1
ATOM 666 O O . THR A 1 85 ? -4.690 4.330 14.350 1.00 96.00 85 THR A O 1
ATOM 669 N N . TYR A 1 86 ? -6.204 5.912 14.906 1.00 96.69 86 TYR A N 1
ATOM 670 C CA . TYR A 1 86 ? -6.421 6.448 13.562 1.00 96.69 86 TYR A CA 1
ATOM 671 C C . TYR A 1 86 ? -5.100 6.795 12.854 1.00 96.69 86 TYR A C 1
ATOM 673 O O . TYR A 1 86 ? -4.816 6.284 11.769 1.00 96.69 86 TYR A O 1
ATOM 681 N N . ASP A 1 87 ? -4.236 7.562 13.525 1.00 96.88 87 ASP A N 1
ATOM 682 C CA . ASP A 1 87 ? -2.951 8.002 12.970 1.00 96.88 87 ASP A CA 1
ATOM 683 C C . ASP A 1 87 ? -2.025 6.833 12.642 1.00 96.88 87 ASP A C 1
ATOM 685 O O . ASP A 1 87 ? -1.336 6.839 11.626 1.00 96.88 87 ASP A O 1
ATOM 689 N N . GLN A 1 88 ? -2.016 5.794 13.479 1.00 95.94 88 GLN A N 1
ATOM 690 C CA . GLN A 1 88 ? -1.170 4.624 13.258 1.00 95.94 88 GLN A CA 1
ATOM 691 C C . GLN A 1 88 ? -1.600 3.828 12.027 1.00 95.94 88 GLN A C 1
ATOM 693 O O . GLN A 1 88 ? -0.750 3.274 11.332 1.00 95.94 88 GLN A O 1
ATOM 698 N N . ILE A 1 89 ? -2.905 3.753 11.768 1.00 96.62 89 ILE A N 1
ATOM 699 C CA . ILE A 1 89 ? -3.443 3.072 10.591 1.00 96.62 89 ILE A CA 1
ATOM 700 C C . ILE A 1 89 ? -3.123 3.894 9.341 1.00 96.62 89 ILE A C 1
ATOM 702 O O . ILE A 1 89 ? -2.574 3.355 8.381 1.00 96.62 89 ILE A O 1
ATOM 706 N N . ASN A 1 90 ? -3.389 5.202 9.367 1.00 97.69 90 ASN A N 1
ATOM 707 C CA . ASN A 1 90 ? -3.123 6.077 8.228 1.00 97.69 90 ASN A CA 1
ATOM 708 C C . ASN A 1 90 ? -1.629 6.242 7.926 1.00 97.69 90 ASN A C 1
ATOM 710 O O . ASN A 1 90 ? -1.263 6.328 6.756 1.00 97.69 90 ASN A O 1
ATOM 714 N N . ALA A 1 91 ? -0.752 6.185 8.931 1.00 97.19 91 ALA A N 1
ATOM 715 C CA . ALA A 1 91 ? 0.694 6.127 8.717 1.00 97.19 91 ALA A CA 1
ATOM 716 C C . ALA A 1 91 ? 1.097 4.900 7.878 1.00 97.19 91 ALA A C 1
ATOM 718 O O . ALA A 1 91 ? 1.897 5.017 6.953 1.00 97.19 91 ALA A O 1
ATOM 719 N N . VAL A 1 92 ? 0.487 3.735 8.133 1.00 96.81 92 VAL A N 1
ATOM 720 C CA . VAL A 1 92 ? 0.726 2.526 7.327 1.00 96.81 92 VAL A CA 1
ATOM 721 C C . VAL A 1 92 ? 0.182 2.673 5.907 1.00 96.81 92 VAL A C 1
ATOM 723 O O . VAL A 1 92 ? 0.847 2.237 4.971 1.00 96.81 92 VAL A O 1
ATOM 726 N N . VAL A 1 93 ? -0.980 3.308 5.716 1.00 97.12 93 VAL A N 1
ATOM 727 C CA . VAL A 1 93 ? -1.505 3.596 4.365 1.00 97.12 93 VAL A CA 1
ATOM 728 C C . VAL A 1 93 ? -0.531 4.480 3.587 1.00 97.12 93 VAL A C 1
ATOM 730 O O . VAL A 1 93 ? -0.202 4.175 2.444 1.00 97.12 93 VAL A O 1
ATOM 733 N N . GLN A 1 94 ? -0.006 5.533 4.219 1.00 97.31 94 GLN A N 1
ATOM 734 C CA . GLN A 1 94 ? 0.989 6.408 3.600 1.00 97.31 94 GLN A CA 1
ATOM 735 C C . GLN A 1 94 ? 2.267 5.655 3.229 1.00 97.31 94 GLN A C 1
ATOM 737 O O . GLN A 1 94 ? 2.800 5.861 2.141 1.00 97.31 94 GLN A O 1
ATOM 742 N N . ASP A 1 95 ? 2.764 4.777 4.098 1.00 97.06 95 ASP A N 1
ATOM 743 C CA . ASP A 1 95 ? 3.950 3.977 3.796 1.00 97.06 95 ASP A CA 1
ATOM 744 C C . ASP A 1 95 ? 3.690 2.973 2.662 1.00 97.06 95 ASP A C 1
ATOM 746 O O . ASP A 1 95 ? 4.520 2.841 1.762 1.00 97.06 95 ASP A O 1
ATOM 750 N N . LEU A 1 96 ? 2.512 2.342 2.611 1.00 96.56 96 LEU A N 1
ATOM 751 C CA . LEU A 1 96 ? 2.129 1.510 1.466 1.00 96.56 96 LEU A CA 1
ATOM 752 C C . LEU A 1 96 ? 2.081 2.327 0.170 1.00 96.56 96 LEU A C 1
ATOM 754 O O . LEU A 1 96 ? 2.652 1.893 -0.830 1.00 96.56 96 LEU A O 1
ATOM 758 N N . ASN A 1 97 ? 1.495 3.526 0.186 1.00 97.00 97 ASN A N 1
ATOM 759 C CA . ASN A 1 97 ? 1.476 4.408 -0.983 1.00 97.00 97 ASN A CA 1
ATOM 760 C C . ASN A 1 97 ? 2.889 4.799 -1.418 1.00 97.00 97 ASN A C 1
ATOM 762 O O . ASN A 1 97 ? 3.196 4.735 -2.605 1.00 97.00 97 ASN A O 1
ATOM 766 N N . LYS A 1 98 ? 3.796 5.111 -0.483 1.00 97.00 98 LYS A N 1
ATOM 767 C CA . LYS A 1 98 ? 5.212 5.367 -0.802 1.00 97.00 98 LYS A CA 1
ATOM 768 C C . LYS A 1 98 ? 5.865 4.165 -1.484 1.00 97.00 98 LYS A C 1
ATOM 770 O O . LYS A 1 98 ? 6.563 4.352 -2.480 1.00 97.00 98 LYS A O 1
ATOM 775 N N . ALA A 1 99 ? 5.623 2.949 -0.991 1.00 97.12 99 ALA A N 1
ATOM 776 C CA . ALA A 1 99 ? 6.157 1.731 -1.600 1.00 97.12 99 ALA A CA 1
ATOM 777 C C . ALA A 1 99 ? 5.607 1.505 -3.017 1.00 97.12 99 ALA A C 1
AT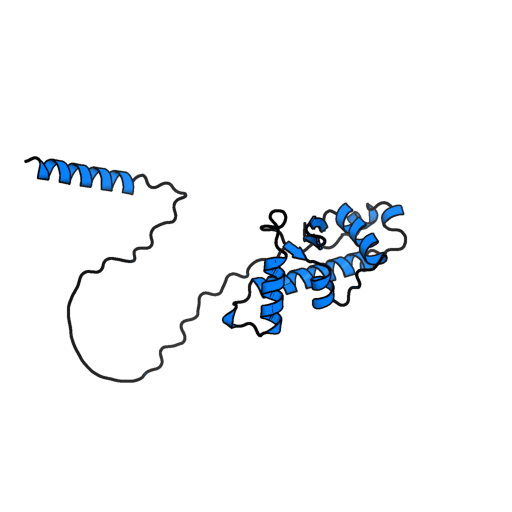OM 779 O O . 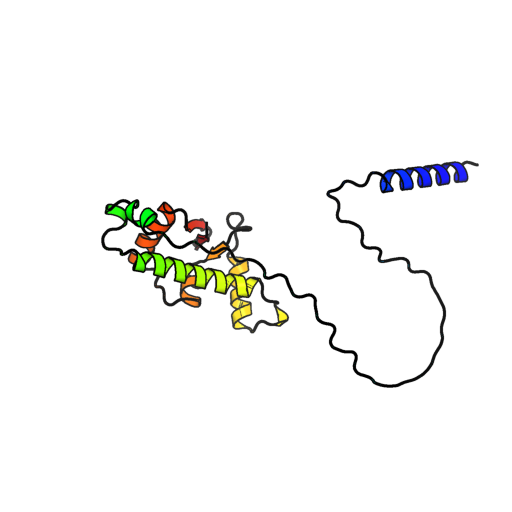ALA A 1 99 ? 6.369 1.197 -3.936 1.00 97.12 99 ALA A O 1
ATOM 780 N N . VAL A 1 100 ? 4.303 1.718 -3.219 1.00 96.75 100 VAL A N 1
ATOM 781 C CA . VAL A 1 100 ? 3.642 1.603 -4.529 1.00 96.75 100 VAL A CA 1
ATOM 782 C C . VAL A 1 100 ? 4.211 2.644 -5.489 1.00 96.75 100 VAL A C 1
ATOM 784 O O . VAL A 1 100 ? 4.691 2.308 -6.570 1.00 96.75 100 VAL A O 1
ATOM 787 N N . VAL A 1 101 ? 4.251 3.907 -5.078 1.00 96.31 101 VAL A N 1
ATOM 788 C CA . VAL A 1 101 ? 4.811 4.997 -5.876 1.00 96.31 101 VAL A CA 1
ATOM 789 C C . VAL A 1 101 ? 6.276 4.725 -6.223 1.00 96.31 101 VAL A C 1
ATOM 791 O O . VAL A 1 101 ? 6.659 4.908 -7.375 1.00 96.31 101 VAL A O 1
ATOM 794 N N . GLY A 1 102 ? 7.091 4.243 -5.280 1.00 95.62 102 GLY A N 1
ATOM 795 C CA . GLY A 1 102 ? 8.488 3.867 -5.521 1.00 95.62 102 GLY A CA 1
ATOM 796 C C . GLY A 1 102 ? 8.633 2.774 -6.583 1.00 95.62 102 GLY A C 1
ATOM 797 O O . GLY A 1 102 ? 9.337 2.959 -7.579 1.00 95.62 102 GLY A O 1
ATOM 798 N N . LYS A 1 103 ? 7.896 1.671 -6.425 1.00 96.38 103 LYS A N 1
ATOM 799 C CA . LYS A 1 103 ? 7.888 0.546 -7.370 1.00 96.38 103 LYS A CA 1
ATOM 800 C C . LYS A 1 103 ? 7.450 0.961 -8.773 1.00 96.38 103 LYS A C 1
ATOM 802 O O . LYS A 1 103 ? 8.152 0.696 -9.751 1.00 96.38 103 LYS A O 1
ATOM 807 N N . TYR A 1 104 ? 6.305 1.629 -8.892 1.00 95.69 104 TYR A N 1
ATOM 808 C CA . TYR A 1 104 ? 5.737 1.958 -10.199 1.00 95.69 104 TYR A CA 1
ATOM 809 C C . TYR A 1 104 ? 6.449 3.136 -10.875 1.00 95.69 104 TYR A C 1
ATOM 811 O O . TYR A 1 104 ? 6.503 3.181 -12.103 1.00 95.69 104 TYR A O 1
ATOM 819 N N . LYS A 1 105 ? 7.116 4.024 -10.120 1.00 94.75 105 LYS A N 1
ATOM 820 C CA . LYS A 1 105 ? 8.077 4.985 -10.693 1.00 94.75 105 LYS A CA 1
ATOM 821 C C . LYS A 1 105 ? 9.214 4.273 -11.420 1.00 94.75 105 LYS A C 1
ATOM 823 O O . LYS A 1 105 ? 9.539 4.661 -12.540 1.00 94.75 105 LYS A O 1
ATOM 828 N N . ILE A 1 106 ? 9.771 3.214 -10.828 1.00 94.88 106 ILE A N 1
ATOM 829 C CA . ILE A 1 106 ? 10.812 2.401 -11.470 1.00 94.88 106 ILE A CA 1
ATOM 830 C C . ILE A 1 106 ? 10.242 1.678 -12.694 1.00 94.88 106 ILE A C 1
ATOM 832 O O . ILE A 1 106 ? 10.824 1.767 -13.768 1.00 94.88 106 ILE A O 1
ATOM 836 N N . LEU A 1 107 ? 9.078 1.030 -12.593 1.00 93.75 107 LEU A N 1
ATOM 837 C CA . LEU A 1 107 ? 8.458 0.351 -13.744 1.00 93.75 107 LEU A CA 1
ATOM 838 C C . LEU A 1 107 ? 8.163 1.299 -14.918 1.00 93.75 107 LEU A C 1
ATOM 840 O O . LEU A 1 107 ? 8.216 0.901 -16.083 1.00 93.75 107 LEU A O 1
ATOM 844 N N . HIS A 1 108 ? 7.866 2.565 -14.627 1.00 92.62 108 HIS A N 1
ATOM 845 C CA . HIS A 1 108 ? 7.582 3.582 -15.633 1.00 92.62 108 HIS A CA 1
ATOM 846 C C . HIS A 1 108 ? 8.825 4.284 -16.194 1.00 92.62 108 HIS A C 1
ATOM 848 O O . HIS A 1 108 ? 8.754 4.914 -17.258 1.00 92.62 108 HIS A O 1
ATOM 854 N N . GLN A 1 109 ? 9.962 4.175 -15.512 1.00 90.94 109 GLN A N 1
ATOM 855 C CA . GLN A 1 109 ? 11.208 4.804 -15.915 1.00 90.94 109 GLN A CA 1
ATOM 856 C C . GLN A 1 109 ? 11.814 4.099 -17.151 1.00 90.94 109 GLN A C 1
ATOM 858 O O . GLN A 1 109 ? 11.722 2.882 -17.303 1.00 90.94 109 GLN A O 1
ATOM 863 N N . PRO A 1 110 ? 12.464 4.829 -18.078 1.00 91.56 110 PRO A N 1
ATOM 864 C CA . PRO A 1 110 ? 13.167 4.203 -19.197 1.00 91.56 110 PRO A CA 1
ATOM 865 C C . PRO A 1 110 ? 14.370 3.376 -18.732 1.00 91.56 110 PRO A C 1
ATOM 867 O O . PRO A 1 110 ? 15.246 3.910 -18.050 1.00 91.56 110 PRO A O 1
ATOM 870 N N . LEU A 1 111 ? 14.491 2.135 -19.214 1.00 90.00 111 LEU A N 1
ATOM 871 C CA . LEU A 1 111 ? 15.604 1.219 -18.904 1.00 90.00 111 LEU A CA 1
ATOM 872 C C . LEU A 1 111 ? 16.997 1.840 -19.104 1.00 90.00 111 LEU A C 1
ATOM 874 O O . LEU A 1 111 ? 17.907 1.603 -18.313 1.00 90.00 111 LEU A O 1
ATOM 878 N N . LYS A 1 112 ? 17.157 2.685 -20.132 1.00 90.56 112 LYS A N 1
ATOM 879 C CA . LYS A 1 112 ? 18.423 3.376 -20.441 1.00 90.56 112 LYS A CA 1
ATOM 880 C C . LYS A 1 112 ? 18.867 4.364 -19.355 1.00 90.56 112 LYS A C 1
ATOM 882 O O . LYS A 1 112 ? 20.038 4.703 -19.299 1.00 90.56 112 LYS A O 1
ATOM 887 N N . SER A 1 113 ? 17.939 4.838 -18.524 1.00 91.06 113 SER A N 1
ATOM 888 C CA . SER A 1 113 ? 18.219 5.791 -17.440 1.00 91.06 113 SER A CA 1
ATOM 889 C C . SER A 1 113 ? 18.460 5.125 -16.082 1.00 91.06 113 SER A C 1
ATOM 891 O O . SER A 1 113 ? 18.731 5.819 -15.109 1.00 91.06 113 SER A O 1
ATOM 893 N N . MET A 1 114 ? 18.334 3.796 -15.994 1.00 92.88 114 MET A N 1
ATOM 894 C CA . MET A 1 114 ? 18.464 3.056 -14.738 1.00 92.88 114 MET A CA 1
ATOM 895 C C . MET A 1 114 ? 19.902 2.598 -14.496 1.00 92.88 114 MET A C 1
ATOM 897 O O . MET A 1 114 ? 20.553 2.056 -15.398 1.00 92.88 114 MET A O 1
ATOM 901 N N . ASN A 1 115 ? 20.350 2.729 -13.246 1.00 94.31 115 ASN A N 1
ATOM 902 C CA . ASN A 1 115 ? 21.567 2.088 -12.750 1.00 94.31 115 ASN A CA 1
ATOM 903 C C . ASN A 1 115 ? 21.360 0.564 -12.575 1.00 94.31 115 ASN A C 1
ATOM 905 O O . ASN A 1 115 ? 20.260 0.039 -12.763 1.00 94.31 115 ASN A O 1
ATOM 909 N N . ALA A 1 116 ? 22.426 -0.165 -12.232 1.00 93.69 116 ALA A N 1
ATOM 910 C CA . ALA A 1 116 ? 22.374 -1.623 -12.106 1.00 93.69 116 ALA A CA 1
ATOM 911 C C . ALA A 1 116 ? 21.409 -2.103 -11.003 1.00 93.69 116 ALA A C 1
ATOM 913 O O . ALA A 1 116 ? 20.656 -3.049 -11.225 1.00 93.69 116 ALA A O 1
ATOM 914 N N . SER A 1 117 ? 21.373 -1.434 -9.846 1.00 92.69 117 SER A N 1
ATOM 915 C CA . SER A 1 117 ? 20.494 -1.817 -8.732 1.00 92.69 117 SER A CA 1
ATOM 916 C C . SER A 1 117 ? 19.013 -1.626 -9.066 1.00 92.69 117 SER A C 1
ATOM 918 O O . SER A 1 117 ? 18.216 -2.543 -8.877 1.00 92.69 117 SER A O 1
ATOM 920 N N . VAL A 1 118 ? 18.645 -0.485 -9.654 1.00 93.88 118 VAL A N 1
ATOM 921 C CA . VAL A 1 118 ? 17.272 -0.205 -10.104 1.00 93.88 118 VAL A CA 1
ATOM 922 C C . VAL A 1 118 ? 16.857 -1.162 -11.222 1.00 93.88 118 VAL A C 1
ATOM 924 O O . VAL A 1 118 ? 15.710 -1.604 -11.260 1.00 93.88 118 VAL A O 1
ATOM 927 N N . ARG A 1 119 ? 17.786 -1.558 -12.101 1.00 94.81 119 ARG A N 1
ATOM 928 C CA . ARG A 1 119 ? 17.515 -2.563 -13.138 1.00 94.81 119 ARG A CA 1
ATOM 929 C C . ARG A 1 119 ? 17.241 -3.948 -12.546 1.00 94.81 119 ARG A C 1
ATOM 931 O O . ARG A 1 119 ? 16.334 -4.632 -13.012 1.00 94.81 119 ARG A O 1
ATOM 938 N N . ASN A 1 120 ? 17.963 -4.343 -11.497 1.00 95.19 120 ASN A N 1
ATOM 939 C CA . ASN A 1 120 ? 17.688 -5.592 -10.781 1.00 95.19 120 ASN A CA 1
ATOM 94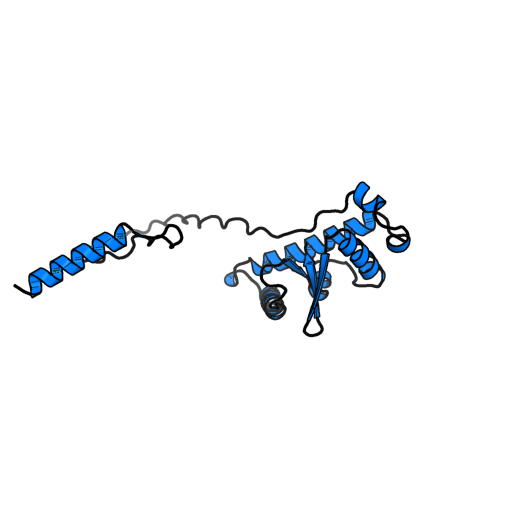0 C C . ASN A 1 120 ? 16.294 -5.572 -10.133 1.00 95.19 120 ASN A C 1
ATOM 942 O O . ASN A 1 120 ? 15.553 -6.546 -10.257 1.00 95.19 120 ASN A O 1
ATOM 946 N N . LEU A 1 121 ? 15.906 -4.450 -9.512 1.00 95.56 121 LEU A N 1
ATOM 947 C CA . LEU A 1 121 ? 14.549 -4.257 -8.986 1.00 95.56 121 LEU A CA 1
ATOM 948 C C . LEU A 1 121 ? 13.495 -4.359 -10.093 1.00 95.56 121 LEU A C 1
ATOM 950 O O . LEU A 1 121 ? 12.507 -5.065 -9.927 1.00 95.56 121 LEU A O 1
ATOM 954 N N . TYR A 1 122 ? 13.733 -3.728 -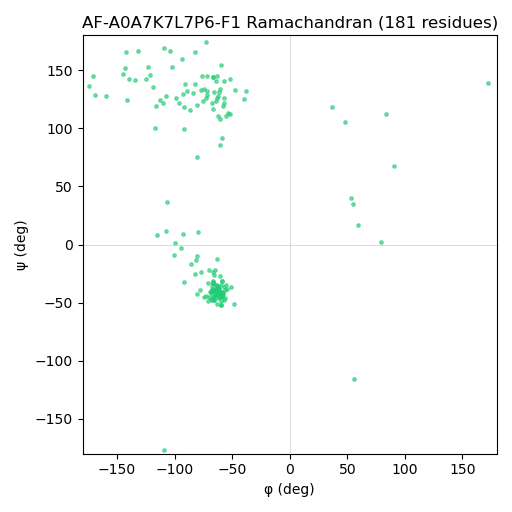11.245 1.00 95.69 122 TYR A N 1
ATOM 955 C CA . TYR A 1 122 ? 12.836 -3.801 -12.397 1.00 95.69 122 TYR A CA 1
ATOM 956 C C . TYR A 1 122 ? 12.594 -5.248 -12.857 1.00 95.69 122 TYR A C 1
ATOM 958 O O . TYR A 1 122 ? 11.448 -5.661 -13.024 1.00 95.69 122 TYR A O 1
ATOM 966 N N . HIS A 1 123 ? 13.656 -6.047 -13.006 1.00 94.81 123 HIS A N 1
ATOM 967 C CA . HIS A 1 123 ? 13.522 -7.461 -13.371 1.00 94.81 123 HIS A CA 1
ATOM 968 C C . HIS A 1 123 ? 12.806 -8.283 -12.294 1.00 94.81 123 HIS A C 1
ATOM 970 O O . HIS A 1 123 ? 11.981 -9.132 -12.633 1.00 94.81 123 HIS A O 1
ATOM 976 N N . ARG A 1 124 ? 13.065 -8.004 -11.009 1.00 95.56 124 ARG A N 1
ATOM 977 C CA . ARG A 1 124 ? 12.333 -8.624 -9.898 1.00 95.56 124 ARG A CA 1
ATOM 978 C C . ARG A 1 124 ? 10.836 -8.317 -9.982 1.00 95.56 124 ARG A C 1
ATOM 980 O O . ARG A 1 124 ? 10.041 -9.248 -9.933 1.00 95.56 124 ARG A O 1
ATOM 987 N N . PHE A 1 125 ? 10.453 -7.053 -10.175 1.00 95.31 125 PHE A N 1
ATOM 988 C CA . PHE A 1 125 ? 9.046 -6.650 -10.277 1.00 95.31 125 PHE A CA 1
ATOM 989 C C . PHE A 1 125 ? 8.314 -7.371 -11.410 1.00 95.31 125 PHE A C 1
ATOM 991 O O . PHE A 1 125 ? 7.195 -7.832 -11.205 1.00 95.31 125 PHE A O 1
ATOM 998 N N . LEU A 1 126 ? 8.953 -7.520 -12.576 1.00 93.38 126 LEU A N 1
ATOM 999 C CA . LEU A 1 126 ? 8.374 -8.259 -13.700 1.00 93.38 126 LEU A CA 1
ATOM 1000 C C . LEU A 1 126 ? 8.186 -9.751 -13.388 1.00 93.38 126 LEU A C 1
ATOM 1002 O O . LEU A 1 126 ? 7.172 -10.329 -13.765 1.00 93.38 126 LEU A O 1
ATOM 1006 N N . GLY A 1 127 ? 9.139 -10.376 -12.690 1.00 92.94 127 GLY A N 1
ATOM 1007 C CA . GLY A 1 127 ? 9.037 -11.782 -12.281 1.00 92.94 127 GLY A CA 1
ATOM 1008 C C . GLY A 1 127 ? 7.987 -12.035 -11.195 1.00 92.94 127 GLY A C 1
ATOM 1009 O O . GLY A 1 127 ? 7.497 -13.152 -11.046 1.00 92.94 127 GLY A O 1
ATOM 1010 N N . GLU A 1 128 ? 7.623 -11.001 -10.439 1.00 93.88 128 GLU A N 1
ATOM 1011 C CA . GLU A 1 128 ? 6.579 -11.075 -9.425 1.00 93.88 128 GLU A CA 1
ATOM 1012 C C . GLU A 1 128 ? 5.172 -10.937 -10.011 1.00 93.88 128 GLU A C 1
ATOM 1014 O O . GLU A 1 128 ? 4.213 -11.241 -9.303 1.00 93.88 128 GLU A O 1
ATOM 1019 N N . GLU A 1 129 ? 4.994 -10.516 -11.263 1.00 92.62 129 GLU A N 1
ATOM 1020 C CA . GLU A 1 129 ? 3.659 -10.414 -11.852 1.00 92.62 129 GLU A CA 1
ATOM 1021 C C . GLU A 1 129 ? 2.988 -11.781 -12.039 1.00 92.62 129 GLU A C 1
ATOM 1023 O O . GLU A 1 129 ? 3.607 -12.797 -12.351 1.00 92.62 129 GLU A O 1
ATOM 1028 N N . THR A 1 130 ? 1.672 -11.802 -11.842 1.00 92.19 130 THR A N 1
ATOM 1029 C CA . THR A 1 130 ? 0.823 -12.978 -12.051 1.00 92.19 130 THR A CA 1
ATOM 1030 C C . THR A 1 130 ? -0.399 -12.596 -12.870 1.00 92.19 130 THR A C 1
ATOM 1032 O O . THR A 1 130 ? -0.716 -11.415 -13.016 1.00 92.19 130 THR A O 1
ATOM 1035 N N . LYS A 1 131 ? -1.123 -13.598 -13.381 1.00 90.38 131 LYS A N 1
ATOM 1036 C CA . LYS A 1 131 ? -2.376 -13.373 -14.119 1.00 90.38 131 LYS A CA 1
ATOM 1037 C C . LYS A 1 131 ? -3.389 -12.566 -13.293 1.00 90.38 131 LYS A C 1
ATOM 1039 O O . LYS A 1 131 ? -4.057 -11.706 -13.853 1.00 90.38 131 LYS A O 1
ATOM 1044 N N . ASP A 1 132 ? -3.416 -12.780 -11.977 1.00 88.94 132 ASP A N 1
ATOM 1045 C CA . ASP A 1 132 ? -4.357 -12.148 -11.040 1.00 88.94 132 ASP A CA 1
ATOM 1046 C C . ASP A 1 132 ? -3.972 -10.716 -10.632 1.00 88.94 132 ASP A C 1
ATOM 1048 O O . ASP A 1 132 ? -4.756 -10.024 -9.985 1.00 88.94 132 ASP A O 1
ATOM 1052 N N . THR A 1 133 ? -2.760 -10.269 -10.976 1.00 90.81 133 THR A N 1
ATOM 1053 C CA . THR A 1 133 ? -2.264 -8.912 -10.687 1.00 90.81 133 THR A CA 1
ATOM 1054 C C . THR A 1 133 ? -2.017 -8.092 -11.946 1.00 90.81 133 THR A C 1
ATOM 1056 O O . THR A 1 133 ? -1.438 -7.009 -11.879 1.00 90.81 133 THR A O 1
ATOM 1059 N N . LYS A 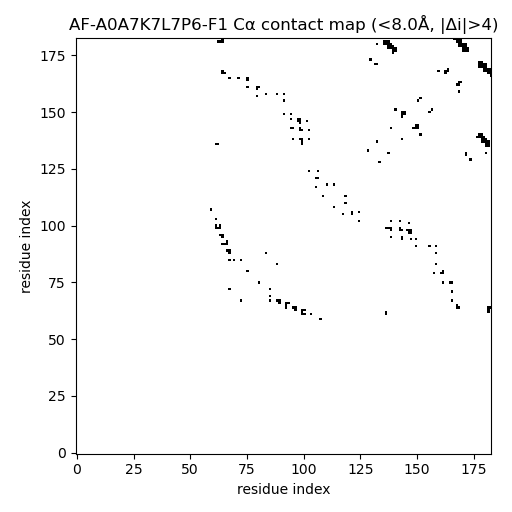1 134 ? -2.426 -8.604 -13.109 1.00 90.50 134 LYS A N 1
ATOM 1060 C CA . LYS A 1 134 ? -2.246 -7.913 -14.380 1.00 90.50 134 LYS A CA 1
ATOM 1061 C C . LYS A 1 134 ? -3.113 -6.654 -14.411 1.00 90.50 134 LYS A C 1
ATOM 1063 O O . LYS A 1 134 ? -4.331 -6.742 -14.315 1.00 90.50 134 LYS A O 1
ATOM 1068 N N . GLY A 1 135 ? -2.478 -5.499 -14.599 1.00 88.81 135 GLY A N 1
ATOM 1069 C CA . GLY A 1 135 ? -3.160 -4.198 -14.633 1.00 88.81 135 GLY A CA 1
ATOM 1070 C C . GLY A 1 135 ? -3.507 -3.627 -13.255 1.00 88.81 135 GLY A C 1
ATOM 1071 O O . GLY A 1 135 ? -4.086 -2.549 -13.182 1.00 88.81 135 GLY A O 1
ATOM 1072 N N . GLU A 1 136 ? -3.126 -4.314 -12.179 1.00 94.12 136 GLU A N 1
ATOM 1073 C CA . GLU A 1 136 ? -3.353 -3.874 -10.806 1.00 94.12 136 GLU A CA 1
ATOM 1074 C C . GLU A 1 136 ? -2.073 -3.298 -10.193 1.00 94.12 136 GLU A C 1
ATOM 1076 O O . GLU A 1 136 ? -0.951 -3.683 -10.545 1.00 94.12 136 GLU A O 1
ATOM 1081 N N . PHE A 1 137 ? -2.240 -2.396 -9.226 1.00 95.69 137 PHE A N 1
ATOM 1082 C CA . PHE A 1 137 ? -1.129 -1.843 -8.457 1.00 95.69 137 PHE A CA 1
ATOM 1083 C C . PHE A 1 137 ? -0.903 -2.682 -7.206 1.00 95.69 137 PHE A C 1
ATOM 1085 O O . PHE A 1 137 ? -1.796 -2.787 -6.371 1.00 95.69 137 PHE A O 1
ATOM 1092 N N . PHE A 1 138 ? 0.270 -3.294 -7.054 1.00 97.00 138 PHE A N 1
ATOM 1093 C CA . PHE A 1 138 ? 0.567 -4.133 -5.897 1.00 97.00 138 PHE A CA 1
ATOM 1094 C C . PHE A 1 138 ? 2.006 -4.000 -5.416 1.00 97.00 138 PHE A C 1
ATOM 1096 O O . PHE A 1 138 ? 2.936 -3.783 -6.195 1.00 97.00 138 PHE A O 1
ATOM 1103 N N . VAL A 1 139 ? 2.198 -4.235 -4.124 1.00 96.94 139 VAL A N 1
ATOM 1104 C CA . VAL A 1 139 ? 3.515 -4.324 -3.487 1.00 96.94 139 VAL A CA 1
ATOM 1105 C C . VAL A 1 139 ? 3.679 -5.656 -2.778 1.00 96.94 139 VAL A C 1
ATOM 1107 O O . VAL A 1 139 ? 2.704 -6.283 -2.362 1.00 96.94 139 VAL A O 1
ATOM 1110 N N . VAL A 1 140 ? 4.920 -6.105 -2.651 1.00 96.44 140 VAL A N 1
ATOM 1111 C CA . VAL A 1 140 ? 5.282 -7.269 -1.837 1.00 96.44 140 VAL A CA 1
ATOM 1112 C C . VAL A 1 140 ? 6.043 -6.826 -0.592 1.00 96.44 140 VAL A C 1
ATOM 1114 O O . VAL A 1 140 ? 6.471 -5.680 -0.480 1.00 96.44 140 VAL A O 1
ATOM 1117 N N . GLU A 1 141 ? 6.247 -7.738 0.355 1.00 95.56 141 GLU A N 1
ATOM 1118 C CA . GLU A 1 141 ? 7.008 -7.446 1.577 1.00 95.56 141 GLU A CA 1
ATOM 1119 C C . GLU A 1 141 ? 8.410 -6.875 1.292 1.00 95.56 141 GLU A C 1
ATOM 1121 O O . GLU A 1 141 ? 8.853 -5.964 1.992 1.00 95.56 141 GLU A O 1
ATOM 1126 N N . ALA A 1 142 ? 9.094 -7.368 0.254 1.00 95.50 142 ALA A N 1
ATOM 1127 C CA . ALA A 1 142 ? 10.398 -6.843 -0.149 1.00 95.50 142 ALA A CA 1
ATOM 1128 C C . ALA A 1 142 ? 10.325 -5.371 -0.592 1.00 95.50 142 ALA A C 1
ATOM 1130 O O . ALA A 1 142 ? 11.227 -4.603 -0.281 1.00 95.50 142 ALA A O 1
ATOM 1131 N N . ASP A 1 143 ? 9.238 -4.957 -1.248 1.00 95.88 143 ASP A N 1
ATOM 1132 C CA . ASP A 1 143 ? 9.043 -3.573 -1.702 1.00 95.88 143 ASP A CA 1
ATOM 1133 C C . ASP A 1 143 ? 8.824 -2.638 -0.512 1.00 95.88 143 ASP A C 1
ATOM 1135 O O . ASP A 1 143 ? 9.376 -1.543 -0.461 1.00 95.88 143 ASP A O 1
ATOM 1139 N N . ILE A 1 144 ? 8.051 -3.092 0.479 1.00 95.38 144 ILE A N 1
ATOM 1140 C CA . ILE A 1 144 ? 7.815 -2.338 1.714 1.00 95.38 144 ILE A CA 1
ATOM 1141 C C . ILE A 1 144 ? 9.144 -2.106 2.439 1.00 95.38 144 ILE A C 1
ATOM 1143 O O . ILE A 1 144 ? 9.422 -0.984 2.850 1.00 95.38 144 ILE A O 1
ATOM 1147 N N . LYS A 1 145 ? 9.989 -3.138 2.545 1.00 95.25 145 LYS A N 1
ATOM 1148 C CA . LYS A 1 145 ? 11.318 -3.039 3.171 1.00 95.25 145 LYS A CA 1
ATOM 1149 C C . LYS A 1 145 ? 12.293 -2.153 2.390 1.00 95.25 145 LYS A C 1
ATOM 1151 O O . LYS A 1 145 ? 13.137 -1.516 3.006 1.00 95.25 145 LYS A O 1
ATOM 1156 N N . GLU A 1 146 ? 12.190 -2.132 1.064 1.00 94.50 146 GLU A N 1
ATOM 1157 C CA . GLU A 1 146 ? 13.067 -1.342 0.192 1.00 94.50 146 GLU A CA 1
ATOM 1158 C C . GLU A 1 146 ? 12.732 0.155 0.250 1.00 94.50 146 GLU A C 1
ATOM 1160 O O . GLU A 1 146 ? 13.620 0.997 0.345 1.00 94.50 146 GLU A O 1
ATOM 1165 N N . PHE A 1 147 ? 11.442 0.501 0.193 1.00 94.75 147 PHE A N 1
ATOM 1166 C CA . PHE A 1 147 ? 10.999 1.890 0.033 1.00 94.75 147 PHE A CA 1
ATOM 1167 C C . PHE A 1 147 ? 10.550 2.561 1.334 1.00 94.75 147 PHE A C 1
ATOM 1169 O O . PHE A 1 147 ? 10.288 3.765 1.343 1.00 94.75 147 PHE A O 1
ATOM 1176 N N . THR A 1 148 ? 10.423 1.808 2.428 1.00 94.62 148 THR A N 1
ATOM 1177 C CA . THR A 1 148 ? 9.902 2.317 3.703 1.00 94.62 148 THR A CA 1
ATOM 1178 C C . THR A 1 148 ? 10.650 1.720 4.892 1.00 94.62 148 THR A C 1
ATOM 1180 O O . THR A 1 148 ? 11.347 0.718 4.778 1.00 94.62 148 THR A O 1
ATOM 1183 N N . GLN A 1 149 ? 10.467 2.315 6.071 1.00 92.25 149 GLN A N 1
ATOM 1184 C CA . GLN A 1 149 ? 10.976 1.763 7.334 1.00 92.25 149 GLN A CA 1
ATOM 1185 C C . GLN A 1 149 ? 9.938 0.872 8.043 1.00 92.25 149 GLN A C 1
ATOM 1187 O O . GLN A 1 149 ? 10.127 0.475 9.198 1.00 92.25 149 GLN A O 1
ATOM 1192 N N . LEU A 1 150 ? 8.824 0.565 7.371 1.00 92.94 150 LEU A N 1
ATOM 1193 C CA . LEU A 1 150 ? 7.732 -0.213 7.930 1.00 92.94 150 LEU A CA 1
ATOM 1194 C C . LEU A 1 150 ? 8.131 -1.687 8.056 1.00 92.94 150 LEU A C 1
ATOM 1196 O O . LEU A 1 150 ? 8.529 -2.344 7.094 1.00 92.94 150 LEU A O 1
ATOM 1200 N N . LYS A 1 151 ? 7.988 -2.232 9.266 1.00 91.88 151 LYS A N 1
ATOM 1201 C CA . LYS A 1 151 ? 8.241 -3.650 9.542 1.00 91.88 151 LYS A CA 1
ATOM 1202 C C . LYS A 1 151 ? 6.973 -4.471 9.332 1.00 91.88 151 LYS A C 1
ATOM 1204 O O . LYS A 1 151 ? 5.922 -4.152 9.881 1.00 91.88 151 LYS A O 1
ATOM 1209 N N . VAL A 1 152 ? 7.101 -5.577 8.602 1.00 92.44 152 VAL A N 1
ATOM 1210 C CA . VAL A 1 152 ? 6.025 -6.556 8.383 1.00 92.44 152 VAL A CA 1
ATOM 1211 C C . VAL A 1 152 ? 5.932 -7.484 9.600 1.00 92.44 152 VAL A C 1
ATOM 1213 O O . VAL A 1 152 ? 6.412 -8.612 9.604 1.00 92.44 152 VAL A O 1
ATOM 1216 N N . ASP A 1 153 ? 5.367 -6.965 10.690 1.00 94.31 153 ASP A N 1
ATOM 1217 C CA . ASP A 1 153 ? 5.209 -7.659 11.972 1.00 94.31 153 ASP A CA 1
ATOM 1218 C C . ASP A 1 153 ? 3.736 -8.018 12.269 1.00 94.31 153 ASP A C 1
ATOM 1220 O O . ASP A 1 153 ? 2.825 -7.782 11.472 1.00 94.31 153 ASP A O 1
ATOM 1224 N N . LYS A 1 154 ? 3.452 -8.592 13.447 1.00 93.56 154 LYS A N 1
ATOM 1225 C CA . LYS A 1 154 ? 2.068 -8.910 13.859 1.00 93.56 154 LYS A CA 1
ATOM 1226 C C . LYS A 1 154 ? 1.170 -7.668 13.941 1.00 93.56 154 LYS A C 1
ATOM 1228 O O . LYS A 1 154 ? -0.049 -7.782 13.821 1.00 93.56 154 LYS A O 1
ATOM 1233 N N . ARG A 1 155 ? 1.735 -6.483 14.194 1.00 94.12 155 ARG A N 1
ATOM 1234 C CA . ARG A 1 155 ? 0.978 -5.227 14.232 1.00 94.12 155 ARG A CA 1
ATOM 1235 C C . ARG A 1 155 ? 0.577 -4.812 12.820 1.00 94.12 155 ARG A C 1
ATOM 1237 O O . ARG A 1 155 ? -0.593 -4.499 12.627 1.00 94.12 155 ARG A O 1
ATOM 1244 N N . PHE A 1 156 ? 1.485 -4.900 11.855 1.00 95.25 156 PHE A N 1
ATOM 1245 C CA . PHE A 1 156 ? 1.203 -4.657 10.445 1.00 95.25 156 PHE A CA 1
ATOM 1246 C C . PHE A 1 156 ? 0.071 -5.550 9.927 1.00 95.25 156 PHE A C 1
ATOM 1248 O O . PHE A 1 156 ? -0.881 -5.039 9.353 1.00 95.25 156 PHE A O 1
ATOM 1255 N N . HIS A 1 157 ? 0.085 -6.853 10.227 1.00 94.50 157 HIS A N 1
ATOM 1256 C CA . HIS A 1 157 ? -0.996 -7.761 9.809 1.00 94.50 157 HIS A CA 1
ATOM 1257 C C . HIS A 1 157 ? -2.356 -7.416 10.441 1.00 94.50 157 HIS A C 1
ATOM 1259 O O . HIS A 1 157 ? -3.393 -7.536 9.791 1.00 94.50 157 HIS A O 1
ATOM 1265 N N . ARG A 1 158 ? -2.377 -6.941 11.696 1.00 95.00 158 ARG A N 1
ATOM 1266 C CA . ARG A 1 158 ? -3.616 -6.427 12.309 1.00 95.00 158 ARG A CA 1
ATOM 1267 C C . ARG A 1 158 ? -4.127 -5.183 11.587 1.00 95.00 158 ARG A C 1
ATOM 1269 O O . ARG A 1 158 ? -5.322 -5.088 11.340 1.00 95.00 158 ARG A O 1
ATOM 1276 N N . ILE A 1 159 ? -3.229 -4.270 11.219 1.00 96.56 159 ILE A N 1
ATOM 1277 C CA . ILE A 1 159 ? -3.583 -3.078 10.441 1.00 96.56 159 ILE A CA 1
ATOM 1278 C C . ILE A 1 159 ? -4.080 -3.479 9.048 1.00 96.56 159 ILE A C 1
ATOM 1280 O O . ILE A 1 159 ? -5.122 -2.989 8.633 1.00 96.56 159 ILE A O 1
ATOM 1284 N N . LEU 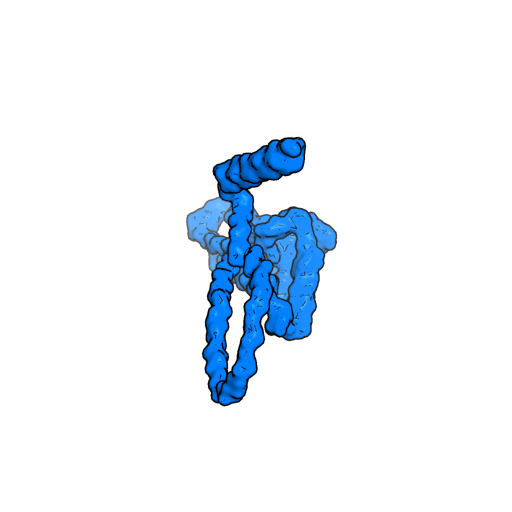A 1 160 ? -3.432 -4.429 8.365 1.00 95.94 160 LEU A N 1
ATOM 1285 C CA . LEU A 1 160 ? -3.894 -4.952 7.074 1.00 95.94 160 LEU A CA 1
ATOM 1286 C C . LEU A 1 160 ? -5.319 -5.509 7.135 1.00 95.94 160 LEU A C 1
ATOM 1288 O O . LEU A 1 160 ? -6.095 -5.273 6.215 1.00 95.94 160 LEU A O 1
ATOM 1292 N N . ASN A 1 161 ? -5.695 -6.194 8.219 1.00 95.88 161 ASN A N 1
ATOM 1293 C CA . ASN A 1 161 ? -7.073 -6.660 8.394 1.00 95.88 161 ASN A CA 1
ATOM 1294 C C . ASN A 1 161 ? -8.072 -5.495 8.433 1.00 95.88 161 ASN A C 1
ATOM 1296 O O . ASN A 1 161 ? -9.156 -5.606 7.861 1.00 95.88 161 ASN A O 1
ATOM 1300 N N . ILE A 1 162 ? -7.704 -4.377 9.068 1.00 96.56 162 ILE A N 1
ATOM 1301 C CA . ILE A 1 162 ? -8.517 -3.154 9.066 1.00 96.56 162 ILE A CA 1
ATOM 1302 C C . ILE A 1 162 ? -8.543 -2.538 7.663 1.00 96.56 162 ILE A C 1
ATOM 1304 O O . ILE A 1 162 ? -9.616 -2.238 7.154 1.00 96.56 162 ILE A O 1
ATOM 1308 N N . LEU A 1 163 ? -7.392 -2.415 6.994 1.00 96.94 163 LEU A N 1
ATOM 1309 C CA . LEU A 1 163 ? -7.321 -1.869 5.633 1.00 96.94 163 LEU A CA 1
ATOM 1310 C C . LEU A 1 163 ? -8.141 -2.690 4.634 1.00 96.94 163 LEU A C 1
ATOM 1312 O O . LEU A 1 163 ? -8.749 -2.127 3.727 1.00 96.94 163 LEU A O 1
ATOM 1316 N N . ARG A 1 164 ? -8.198 -4.011 4.813 1.00 96.12 164 ARG A N 1
ATOM 1317 C CA . ARG A 1 164 ? -9.044 -4.906 4.023 1.00 96.12 164 ARG A CA 1
ATOM 1318 C C . ARG A 1 164 ? -10.529 -4.685 4.305 1.00 96.12 164 ARG A C 1
ATOM 1320 O O . ARG A 1 164 ? -11.321 -4.707 3.370 1.00 96.12 164 ARG A O 1
ATOM 1327 N N . HIS A 1 165 ? -10.905 -4.460 5.565 1.00 96.00 165 HIS A N 1
ATOM 1328 C CA . HIS A 1 165 ? -12.279 -4.113 5.936 1.00 96.00 165 HIS A CA 1
ATOM 1329 C C . HIS A 1 165 ? -12.716 -2.786 5.299 1.00 96.00 165 HIS A C 1
ATOM 1331 O O . HIS A 1 165 ? -13.792 -2.716 4.715 1.00 96.00 165 HIS A O 1
ATOM 1337 N N . CYS A 1 166 ? -11.835 -1.783 5.306 1.00 95.81 166 CYS A N 1
ATOM 1338 C CA . CYS A 1 166 ? -12.049 -0.491 4.649 1.00 95.81 166 CYS A CA 1
ATOM 1339 C C . CYS A 1 166 ? -11.783 -0.517 3.130 1.00 95.81 166 CYS A C 1
ATOM 1341 O O . CYS A 1 166 ? -11.699 0.539 2.508 1.00 95.81 166 CYS A O 1
ATOM 1343 N N . GLN A 1 167 ? -11.602 -1.696 2.523 1.00 96.00 167 GLN A N 1
ATOM 1344 C CA . GLN A 1 167 ? -11.418 -1.871 1.075 1.00 96.00 167 GLN A CA 1
ATOM 1345 C C . GLN A 1 167 ? -10.263 -1.047 0.477 1.00 96.00 167 GLN A C 1
ATOM 1347 O O . GLN A 1 167 ? -10.343 -0.583 -0.653 1.00 96.00 167 GLN A O 1
ATOM 1352 N N . ARG A 1 168 ? -9.171 -0.859 1.226 1.00 96.81 168 ARG A N 1
ATOM 1353 C CA . ARG A 1 168 ? -7.960 -0.167 0.745 1.00 96.81 168 ARG A CA 1
ATOM 1354 C C . ARG A 1 168 ? -6.934 -1.120 0.149 1.00 96.81 168 ARG A C 1
ATOM 1356 O O . ARG A 1 168 ? -6.187 -0.753 -0.754 1.00 96.81 168 ARG A O 1
ATOM 1363 N N . VAL A 1 169 ? -6.881 -2.344 0.671 1.00 96.38 169 VAL A N 1
ATOM 1364 C CA . VAL A 1 169 ? -5.894 -3.353 0.278 1.00 96.38 169 VAL A CA 1
ATOM 1365 C C . VAL A 1 169 ? -6.542 -4.729 0.189 1.00 96.38 169 VAL A C 1
ATOM 1367 O O . VAL A 1 169 ? -7.363 -5.108 1.027 1.00 96.38 169 VAL A O 1
ATOM 1370 N N . ARG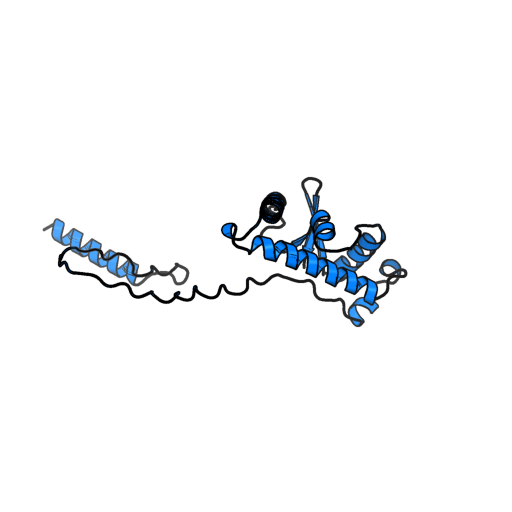 A 1 170 ? -6.111 -5.516 -0.797 1.00 95.62 170 ARG A N 1
ATOM 1371 C CA . ARG A 1 170 ? -6.457 -6.929 -0.963 1.00 95.62 170 ARG A CA 1
ATOM 1372 C C . ARG A 1 170 ? -5.194 -7.777 -1.043 1.00 95.62 170 ARG A C 1
ATOM 1374 O O . ARG A 1 170 ? -4.210 -7.388 -1.658 1.00 95.62 170 ARG A O 1
ATOM 1381 N N . GLU A 1 171 ? -5.228 -8.964 -0.450 1.00 95.00 171 GLU A N 1
ATOM 1382 C CA . GLU A 1 171 ? -4.135 -9.933 -0.566 1.00 95.00 171 GLU A CA 1
ATOM 1383 C C . GLU A 1 171 ? -4.381 -10.893 -1.731 1.00 95.00 171 GLU A C 1
ATOM 1385 O O . GLU A 1 171 ? -5.431 -11.531 -1.808 1.00 95.00 171 GLU A O 1
ATOM 1390 N N . VAL A 1 172 ? -3.379 -11.044 -2.594 1.00 95.06 172 VAL A N 1
ATOM 1391 C CA . VAL A 1 172 ? -3.315 -12.087 -3.621 1.00 95.06 172 VAL A CA 1
ATOM 1392 C C . VAL A 1 172 ? -2.130 -12.990 -3.301 1.00 95.06 172 VAL A C 1
ATOM 1394 O O . VAL A 1 172 ? -0.985 -12.540 -3.231 1.00 95.06 172 VAL A O 1
ATOM 1397 N N . ARG A 1 173 ? -2.401 -14.276 -3.070 1.00 94.12 173 ARG A N 1
ATOM 1398 C CA . ARG A 1 173 ? -1.385 -15.266 -2.693 1.00 94.12 173 ARG A CA 1
ATOM 1399 C C . ARG A 1 173 ? -1.114 -16.193 -3.868 1.00 94.12 173 ARG A C 1
ATOM 1401 O O . ARG A 1 173 ? -2.039 -16.785 -4.408 1.00 94.12 173 ARG A O 1
ATOM 1408 N N . GLY A 1 174 ? 0.155 -16.348 -4.232 1.00 91.56 174 GLY A N 1
ATOM 1409 C CA . GLY A 1 174 ? 0.563 -17.228 -5.326 1.00 91.56 174 GLY A CA 1
ATOM 1410 C C . GLY A 1 174 ? 2.077 -17.383 -5.389 1.00 91.56 174 GLY A C 1
ATOM 1411 O O . GLY A 1 174 ? 2.808 -16.441 -5.086 1.00 91.56 174 GLY A O 1
ATOM 1412 N N . ALA A 1 175 ? 2.553 -18.574 -5.764 1.00 87.69 175 ALA A N 1
ATOM 1413 C CA . ALA A 1 175 ? 3.983 -18.898 -5.853 1.00 87.69 175 ALA A CA 1
ATOM 1414 C C . ALA A 1 175 ? 4.776 -18.604 -4.557 1.00 87.69 175 ALA A C 1
ATOM 1416 O O . ALA A 1 175 ? 5.889 -18.094 -4.606 1.00 87.69 175 ALA A O 1
ATOM 1417 N N . ARG A 1 176 ? 4.186 -18.907 -3.387 1.00 89.94 176 ARG A N 1
ATOM 1418 C CA . ARG A 1 176 ? 4.753 -18.623 -2.046 1.00 89.94 176 ARG A CA 1
ATOM 1419 C C . ARG A 1 176 ? 5.025 -17.134 -1.771 1.00 89.94 176 ARG A C 1
ATOM 1421 O O . ARG A 1 176 ? 5.732 -16.811 -0.824 1.00 89.94 176 ARG A O 1
ATOM 1428 N N . LEU A 1 177 ? 4.432 -16.241 -2.561 1.00 93.88 177 LEU A N 1
ATOM 1429 C CA . LEU A 1 177 ? 4.548 -14.797 -2.421 1.00 93.88 177 LEU A CA 1
ATOM 1430 C C . LEU A 1 177 ? 3.171 -14.181 -2.159 1.00 93.88 177 LEU A C 1
ATOM 1432 O O . LEU A 1 177 ? 2.181 -14.528 -2.814 1.00 93.88 177 LEU A O 1
ATOM 1436 N N . VAL A 1 178 ? 3.117 -13.261 -1.198 1.00 95.19 178 VAL A N 1
ATOM 1437 C CA . VAL A 1 178 ? 1.923 -12.469 -0.887 1.00 95.19 178 VAL A CA 1
ATOM 1438 C C . VAL A 1 178 ? 2.059 -11.110 -1.559 1.00 95.19 178 VAL A C 1
ATOM 1440 O O . VAL A 1 178 ? 3.059 -10.417 -1.374 1.00 95.19 178 VAL A O 1
ATOM 1443 N N . ARG A 1 179 ? 1.052 -10.748 -2.352 1.00 96.44 179 ARG A N 1
ATOM 1444 C CA . ARG A 1 179 ? 0.954 -9.472 -3.060 1.00 96.44 179 ARG A CA 1
ATOM 1445 C C . ARG A 1 179 ? -0.158 -8.651 -2.425 1.00 96.44 179 ARG A C 1
ATOM 1447 O O . ARG A 1 179 ? -1.300 -9.104 -2.370 1.00 96.44 179 ARG A O 1
ATOM 1454 N N . TYR A 1 180 ? 0.181 -7.462 -1.951 1.00 96.62 180 TYR A N 1
ATOM 1455 C CA . TYR A 1 180 ? -0.757 -6.497 -1.394 1.00 96.62 180 TYR A CA 1
ATOM 1456 C C . TYR A 1 180 ? -1.210 -5.570 -2.520 1.00 96.62 180 TYR A C 1
ATOM 1458 O O . TYR A 1 180 ? -0.471 -4.678 -2.931 1.00 96.62 180 TYR A O 1
ATOM 1466 N N . VAL A 1 181 ? -2.393 -5.838 -3.065 1.00 96.88 181 VAL A N 1
ATOM 1467 C CA . VAL A 1 181 ? -3.014 -5.085 -4.158 1.00 96.88 181 VAL A CA 1
ATOM 1468 C C . VAL A 1 181 ? -3.748 -3.871 -3.597 1.00 96.88 181 VAL A C 1
ATOM 1470 O O . VAL A 1 181 ? -4.548 -4.010 -2.671 1.00 96.88 181 VAL A O 1
ATOM 1473 N N . ILE A 1 182 ? -3.500 -2.700 -4.175 1.00 96.69 182 ILE A N 1
ATOM 1474 C CA . ILE A 1 182 ? -4.147 -1.432 -3.841 1.00 96.69 182 ILE A CA 1
ATOM 1475 C C . ILE A 1 182 ? -5.514 -1.357 -4.521 1.00 96.69 182 ILE A C 1
ATOM 1477 O O . ILE A 1 182 ? -5.627 -1.437 -5.750 1.00 96.69 182 ILE A O 1
ATOM 1481 N N . CYS A 1 183 ? -6.555 -1.233 -3.701 1.00 92.75 183 CYS A N 1
ATOM 1482 C CA . CYS A 1 183 ? -7.947 -1.191 -4.144 1.00 92.75 183 CYS A CA 1
ATOM 1483 C C . CYS A 1 183 ? -8.408 0.227 -4.478 1.00 92.75 183 CYS A C 1
ATOM 1485 O O . CYS A 1 183 ? -7.752 1.199 -4.052 1.00 92.75 183 CYS A O 1
#

Foldseek 3Di:
DVVVVVVVVVVVVVVVCVVPPDPPDDDDDPDDPDDDDDDDDDDDDDDDDPDDDDPDPDPPDFDAFDQQDPVLVVPPDCVLCPPPDSVNLRVLSVLQRQLLCVLVVLCPDDPVPDDPVSVVSNVVVVVPDDPVCVPFGKDFQVSSVVRHPDDPDPVVVSSVVSCVVVVQWDWDDDPNTIITTGD

Sequence (183 aa):
QELQKSAERDQSEAQHLRENIPLHLPKPTRSCIAGPAAKSEDQTKAAEPEHAKKPAKEPRFIKEASLITTEEFESVPAYMKGRLTYDQINAVVQDLNKAVVGKYKILHQPLKSMNASVRNLYHRFLGEETKDTKGEFFVVEADIKEFTQLKVDKRFHRILNILRHCQRVREVRGARLVRYVIC

Solvent-acces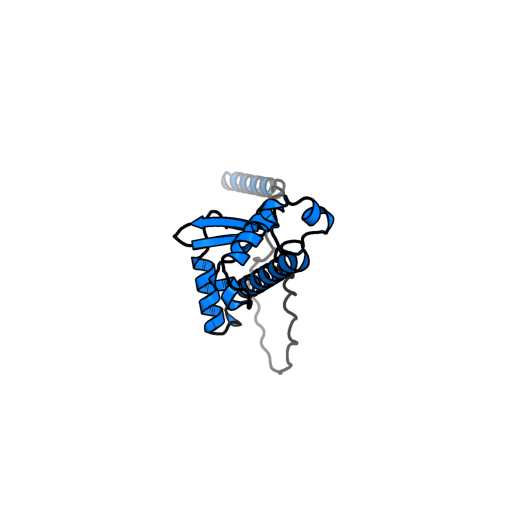sible surface area (backbone atoms only — not comparable to full-atom values): 11678 Å² total; per-residue (Å²): 115,66,72,58,56,50,53,55,49,55,52,53,52,56,51,55,55,68,75,66,63,64,93,86,59,85,78,84,72,96,71,88,88,86,82,88,90,84,89,80,91,83,83,90,80,96,70,87,78,76,81,74,78,70,79,78,74,73,83,80,82,74,83,60,46,74,73,77,48,72,68,60,58,67,68,50,55,64,86,69,47,68,89,64,49,72,67,63,50,40,52,50,46,52,45,51,34,46,19,36,51,52,53,51,50,55,70,71,48,61,74,91,78,49,55,74,69,58,46,52,50,46,54,48,55,62,71,67,60,46,88,92,47,68,95,56,51,61,40,37,70,68,43,36,54,72,60,37,92,63,66,95,44,78,65,45,54,46,45,47,55,50,36,37,73,71,56,28,39,43,82,47,77,56,93,96,40,62,32,44,30,53,81

InterPro domains:
  IPR009829 Spindle and kinetochore-associated protein 1 [PF07160] (2-175)
  IPR009829 Spindle and kinetochore-associated protein 1 [PTHR28573] (2-183)
  IPR042031 SKA1 microtubule binding domain superfamily [G3DSA:1.10.10.1890] (61-183)

Radius of gyration: 28.17 Å; Cα contacts (8 Å, |Δi|>4): 132; chains: 1; bounding box: 46×44×93 Å